Protein AF-X6D8C1-F1 (afdb_monomer)

Secondary structure (DSSP, 8-state):
--------PPP--EEEHHHHHHHTTS-HHHHHHHHHHHHHTTS--EEEETTEEEEEHHHHHHHHHHHHHHHHHHHHHHHHHS--PPPHHHHHHHHHHHHHHHHHHHHHHHHHTT----HHHHHHHHHHHHHHHHHHHHGGGGGHHHHHHHHHT-HHHHHHHHHHHHHHHHHHHHHHHHHHHHHHHHHHHTT----------

Solvent-accessible surface area (backbone atoms only — not comparable to full-atom values): 11643 Å² total; per-residue (Å²): 137,84,84,87,77,74,84,79,71,79,76,80,52,67,35,40,49,63,54,52,12,63,77,66,76,45,55,47,69,58,44,47,56,50,50,61,47,32,41,75,70,68,56,37,72,73,47,78,59,91,94,44,55,28,33,35,51,67,44,48,54,52,41,52,54,56,50,54,49,53,49,52,52,50,51,56,53,53,61,66,74,76,55,87,67,73,62,65,68,61,58,51,52,52,50,52,50,52,52,50,52,51,52,49,53,51,48,56,52,34,49,76,70,63,75,60,76,52,68,70,59,53,52,52,53,50,50,56,34,50,50,51,37,50,53,61,60,69,47,58,72,77,47,48,67,60,48,57,52,25,49,75,74,30,69,73,44,30,56,53,51,52,51,50,50,53,52,51,52,54,47,53,39,50,50,41,46,51,50,53,59,48,51,51,52,54,34,57,77,69,62,68,72,72,76,81,80,64,91,80,127

Mean predicted aligned error: 18.94 Å

Nearest PDB structures (foldseek):
  1r22-assembly1_B  TM=7.707E-01  e=3.538E-02  Synechococcus elongatus PCC 7942 = FACHB-805
  2rdp-assembly1_A-2  TM=4.536E-01  e=4.267E-02  Geobacillus stearothermophilus
  2vxz-assembly1_A  TM=6.157E-01  e=2.164E-01  Pyrobaculum spherical virus
  3e6m-assembly3_E  TM=4.928E-01  e=2.164E-01  Ruegeria pomeroyi
  1lnw-assembly4_G  TM=4.744E-01  e=4.042E-01  Pseudomonas aeruginosa

Radius of gyration: 38.9 Å; Cα contacts (8 Å, |Δi|>4): 106; chains: 1; bounding box: 74×86×91 Å

Structure (mmCIF, N/CA/C/O backbone):
data_AF-X6D8C1-F1
#
_entry.id   AF-X6D8C1-F1
#
loop_
_atom_site.group_PDB
_atom_site.id
_atom_site.type_symbol
_atom_site.label_atom_id
_atom_site.label_alt_id
_atom_site.label_comp_id
_atom_site.label_asym_id
_atom_site.label_entity_id
_atom_site.label_seq_id
_atom_site.pdbx_PDB_ins_code
_atom_site.Cartn_x
_atom_site.Cartn_y
_atom_site.Cartn_z
_atom_site.occupancy
_atom_site.B_iso_or_equiv
_atom_site.auth_seq_id
_atom_site.auth_comp_id
_atom_site.auth_asym_id
_atom_site.auth_atom_id
_atom_site.pdbx_PDB_model_num
ATOM 1 N N . MET A 1 1 ? 20.972 68.534 -29.160 1.00 48.88 1 MET A N 1
ATOM 2 C CA . MET A 1 1 ? 20.769 67.140 -29.625 1.00 48.88 1 MET A CA 1
ATOM 3 C C . MET A 1 1 ? 19.963 67.206 -30.916 1.00 48.88 1 MET A C 1
ATOM 5 O O . MET A 1 1 ? 19.081 68.056 -30.945 1.00 48.88 1 MET A O 1
ATOM 9 N N . PRO A 1 2 ? 20.286 66.442 -31.978 1.00 42.50 2 PRO A N 1
ATOM 10 C CA . PRO A 1 2 ? 20.652 65.025 -31.936 1.00 42.50 2 PRO A CA 1
ATOM 11 C C . PRO A 1 2 ? 22.010 64.688 -32.580 1.00 42.50 2 PRO A C 1
ATOM 13 O O . PRO A 1 2 ? 22.521 65.400 -33.437 1.00 42.50 2 PRO A O 1
ATOM 16 N N . VAL A 1 3 ? 22.585 63.579 -32.120 1.00 44.16 3 VAL A N 1
ATOM 17 C CA . VAL A 1 3 ? 23.752 62.905 -32.696 1.00 44.16 3 VAL A CA 1
ATOM 18 C C . VAL A 1 3 ? 23.223 61.941 -33.756 1.00 44.16 3 VAL A C 1
ATOM 20 O O . VAL A 1 3 ? 22.433 61.054 -33.440 1.00 44.16 3 VAL A O 1
ATOM 23 N N . THR A 1 4 ? 23.621 62.136 -35.011 1.00 42.03 4 THR A N 1
ATOM 24 C CA . THR A 1 4 ? 23.331 61.208 -36.109 1.00 42.03 4 THR A CA 1
ATOM 25 C C . THR A 1 4 ? 24.285 60.023 -36.006 1.00 42.03 4 THR A C 1
ATOM 27 O O . THR A 1 4 ? 25.427 60.089 -36.455 1.00 42.03 4 THR A O 1
ATOM 30 N N . SER A 1 5 ? 23.826 58.944 -35.380 1.00 41.12 5 SER A N 1
ATOM 31 C CA . SER A 1 5 ? 24.522 57.658 -35.348 1.00 41.12 5 SER A CA 1
ATOM 32 C C . SER A 1 5 ? 24.345 56.964 -36.701 1.00 41.12 5 SER A C 1
ATOM 34 O O . SER A 1 5 ? 23.257 56.485 -37.019 1.00 41.12 5 SER A O 1
ATOM 36 N N . ALA A 1 6 ? 25.401 56.926 -37.513 1.00 44.66 6 ALA A N 1
ATOM 37 C CA . ALA A 1 6 ? 25.461 56.073 -38.697 1.00 44.66 6 ALA A CA 1
ATOM 38 C C . ALA A 1 6 ? 25.318 54.588 -38.290 1.00 44.66 6 ALA A C 1
ATOM 40 O O . ALA A 1 6 ? 25.793 54.211 -37.214 1.00 44.66 6 ALA A O 1
ATOM 41 N N . PRO A 1 7 ? 24.681 53.733 -39.111 1.00 43.22 7 PRO A N 1
ATOM 42 C CA . PRO A 1 7 ? 24.566 52.313 -38.807 1.00 43.22 7 PRO A CA 1
ATOM 43 C C . PRO A 1 7 ? 25.963 51.680 -38.788 1.00 43.22 7 PRO A C 1
ATOM 45 O O . PRO A 1 7 ? 26.691 51.719 -39.780 1.00 43.22 7 PRO A O 1
ATOM 48 N N . LEU A 1 8 ? 26.338 51.114 -37.640 1.00 44.97 8 LEU A N 1
ATOM 49 C CA . LEU A 1 8 ? 27.537 50.299 -37.462 1.00 44.97 8 LEU A CA 1
ATOM 50 C C . LEU A 1 8 ? 27.442 49.083 -38.393 1.00 44.97 8 LEU A C 1
ATOM 52 O O . LEU A 1 8 ? 26.753 48.108 -38.094 1.00 44.97 8 LEU A O 1
ATOM 56 N N . MET A 1 9 ? 28.120 49.149 -39.539 1.00 44.97 9 MET A N 1
ATOM 57 C CA . MET A 1 9 ? 28.467 47.958 -40.311 1.00 44.97 9 MET A CA 1
ATOM 58 C C . MET A 1 9 ? 29.286 47.044 -39.385 1.00 44.97 9 MET A C 1
ATOM 60 O O . MET A 1 9 ? 30.169 47.556 -38.691 1.00 44.97 9 MET A O 1
ATOM 64 N N . PRO A 1 10 ? 29.009 45.731 -39.325 1.00 52.50 10 PRO A N 1
ATOM 65 C CA . PRO A 1 10 ? 29.766 44.832 -38.465 1.00 52.50 10 PRO A CA 1
ATOM 66 C C . PRO A 1 10 ? 31.246 44.909 -38.847 1.00 52.50 10 PRO A C 1
ATOM 68 O O . PRO A 1 10 ? 31.592 44.766 -40.020 1.00 52.50 10 PRO A O 1
ATOM 71 N N . GLU A 1 11 ? 32.113 45.177 -37.869 1.00 56.28 11 GLU A N 1
ATOM 72 C CA . GLU A 1 11 ? 33.561 45.134 -38.062 1.00 56.28 11 GLU A CA 1
ATOM 73 C C . GLU A 1 11 ? 33.920 43.774 -38.674 1.00 56.28 11 GLU A C 1
ATOM 75 O O . GLU A 1 11 ? 33.636 42.735 -38.080 1.00 56.28 11 GLU A O 1
ATOM 80 N N . CYS A 1 12 ? 34.496 43.754 -39.880 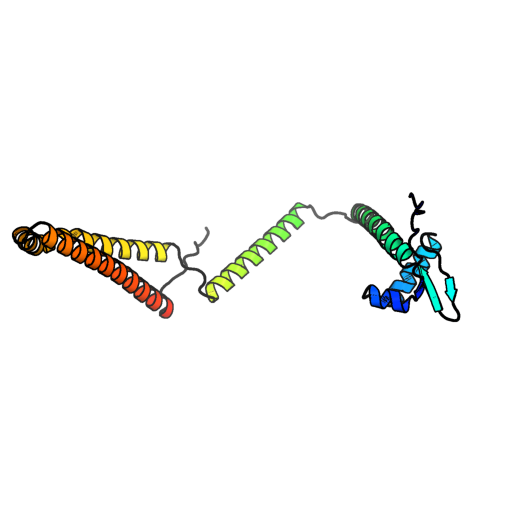1.00 61.03 12 CYS A N 1
ATOM 81 C CA . CYS A 1 12 ? 34.953 42.510 -40.497 1.00 61.03 12 CYS A CA 1
ATOM 82 C C . CYS A 1 12 ? 36.035 41.888 -39.605 1.00 61.03 12 CYS A C 1
ATOM 84 O O . CYS A 1 12 ? 37.193 42.319 -39.617 1.00 61.03 12 CYS A O 1
ATOM 86 N N . VAL A 1 13 ? 35.666 40.877 -38.819 1.00 79.50 13 VAL A N 1
ATOM 87 C CA . VAL A 1 13 ? 36.591 40.167 -37.936 1.00 79.50 13 VAL A CA 1
ATOM 88 C C . VAL A 1 13 ? 37.325 39.116 -38.764 1.00 79.50 13 VAL A C 1
ATOM 90 O O . VAL A 1 13 ? 36.872 37.983 -38.937 1.00 79.50 13 VAL A O 1
ATOM 93 N N . TRP A 1 14 ? 38.482 39.507 -39.295 1.00 83.31 14 TRP A N 1
ATOM 94 C CA . TRP A 1 14 ? 39.365 38.623 -40.052 1.00 83.31 14 TRP A CA 1
ATOM 95 C C . TRP A 1 14 ? 40.069 37.641 -39.115 1.00 83.31 14 TRP A C 1
ATOM 97 O O . TRP A 1 14 ? 40.816 38.049 -38.225 1.00 83.31 14 TRP A O 1
ATOM 107 N N . LYS A 1 15 ? 39.850 36.343 -39.327 1.00 84.25 15 LYS A N 1
ATOM 108 C CA . LYS A 1 15 ? 40.457 35.265 -38.534 1.00 84.25 15 LYS A CA 1
ATOM 109 C C . LYS A 1 15 ? 41.225 34.298 -39.416 1.00 84.25 15 LYS A C 1
ATOM 111 O O . LYS A 1 15 ? 40.865 34.072 -40.574 1.00 84.25 15 LYS A O 1
ATOM 116 N N . SER A 1 16 ? 42.297 33.723 -38.879 1.00 87.50 16 SER A N 1
ATOM 117 C CA . SER A 1 16 ? 43.052 32.697 -39.599 1.00 87.50 16 SER A CA 1
ATOM 118 C C . SER A 1 16 ? 42.270 31.386 -39.652 1.00 87.50 16 SER A C 1
ATOM 120 O O . SER A 1 16 ? 41.441 31.089 -38.790 1.00 87.50 16 SER A O 1
ATOM 122 N N . LEU A 1 17 ? 42.566 30.540 -40.642 1.00 86.00 17 LEU A N 1
ATOM 123 C CA . LEU A 1 17 ? 41.943 29.213 -40.735 1.00 86.00 17 LEU A CA 1
ATOM 124 C C . LEU A 1 17 ? 42.155 28.365 -39.471 1.00 86.00 17 LEU A C 1
ATOM 126 O O . LEU A 1 17 ? 41.314 27.528 -39.164 1.00 86.00 17 LEU A O 1
ATOM 130 N N . SER A 1 18 ? 43.273 28.559 -38.759 1.00 83.38 18 SER A N 1
ATOM 131 C CA . SER A 1 18 ? 43.559 27.859 -37.499 1.00 83.38 18 SER A CA 1
ATOM 132 C C . SER A 1 18 ? 42.624 28.330 -36.383 1.00 83.38 18 SER A C 1
ATOM 134 O O . SER A 1 18 ? 42.067 27.507 -35.667 1.00 83.38 18 SER A O 1
ATOM 136 N N . GLU A 1 19 ? 42.422 29.643 -36.266 1.00 82.88 19 GLU A N 1
ATOM 137 C CA . GLU A 1 19 ? 41.549 30.246 -35.254 1.00 82.88 19 GLU A CA 1
ATOM 138 C C . GLU A 1 19 ? 40.085 29.871 -35.485 1.00 82.88 19 GLU A C 1
ATOM 140 O O . GLU A 1 19 ? 39.394 29.485 -34.546 1.00 82.88 19 GLU A O 1
ATOM 145 N N . ILE A 1 20 ? 39.626 29.895 -36.740 1.00 82.00 20 ILE A N 1
ATOM 146 C CA . ILE A 1 20 ? 38.273 29.453 -37.106 1.00 82.00 20 ILE A CA 1
ATOM 147 C C . ILE A 1 20 ? 38.073 27.977 -36.738 1.00 82.00 20 ILE A C 1
ATOM 149 O O . ILE A 1 20 ? 37.009 27.605 -36.247 1.00 82.00 20 ILE A O 1
ATOM 153 N N . ALA A 1 21 ? 39.095 27.137 -36.930 1.00 84.06 21 ALA A N 1
ATOM 154 C CA . ALA A 1 21 ? 39.041 25.722 -36.569 1.00 84.06 21 ALA A CA 1
ATOM 155 C C . ALA A 1 21 ? 38.837 25.521 -35.059 1.00 84.06 21 ALA A C 1
ATOM 157 O O . ALA A 1 21 ? 37.982 24.733 -34.659 1.00 84.06 21 ALA A O 1
ATOM 158 N N . VAL A 1 22 ? 39.572 26.279 -34.238 1.00 85.94 22 VAL A N 1
ATOM 159 C CA . VAL A 1 22 ? 39.449 26.253 -32.772 1.00 85.94 22 VAL A CA 1
ATOM 160 C C . VAL A 1 22 ? 38.071 26.748 -32.333 1.00 85.94 22 VAL A C 1
ATOM 162 O O . VAL A 1 22 ? 37.400 26.061 -31.571 1.00 85.94 22 VAL A O 1
ATOM 165 N N . ILE A 1 23 ? 37.611 27.888 -32.861 1.00 80.50 23 ILE A N 1
ATOM 166 C CA . ILE A 1 23 ? 36.303 28.476 -32.519 1.00 80.50 23 ILE A CA 1
ATOM 167 C C . ILE A 1 23 ? 35.153 27.520 -32.863 1.00 80.50 23 ILE A C 1
ATOM 169 O O . ILE A 1 23 ? 34.169 27.440 -32.134 1.00 80.50 23 ILE A O 1
ATOM 173 N N . LYS A 1 24 ? 35.262 26.799 -33.982 1.00 77.81 24 LYS A N 1
ATOM 174 C CA . LYS A 1 24 ? 34.201 25.920 -34.493 1.00 77.81 24 LYS A CA 1
ATOM 175 C C . LYS A 1 24 ? 34.373 24.452 -34.092 1.00 77.81 24 LYS A C 1
ATOM 177 O O . LYS A 1 24 ? 33.571 23.629 -34.526 1.00 77.81 24 LYS A O 1
ATOM 182 N N . GLY A 1 25 ? 35.402 24.112 -33.311 1.00 77.88 25 GLY A N 1
ATOM 183 C CA . GLY A 1 25 ? 35.664 22.741 -32.861 1.00 77.88 25 GLY A CA 1
ATOM 184 C C . GLY A 1 25 ? 35.897 21.739 -33.999 1.00 77.88 25 GLY A C 1
ATOM 185 O O . GLY A 1 25 ? 35.596 20.557 -33.855 1.00 77.88 25 GLY A O 1
ATOM 186 N N . VAL A 1 26 ? 36.396 22.194 -35.152 1.00 81.81 26 VAL A N 1
ATOM 187 C CA . VAL A 1 26 ? 36.612 21.363 -36.350 1.00 81.81 26 VAL A CA 1
ATOM 188 C C . VAL A 1 26 ? 38.081 21.348 -36.750 1.00 81.81 26 VAL A C 1
ATOM 190 O O . VAL A 1 26 ? 38.849 22.243 -36.412 1.00 81.81 26 VAL A O 1
ATOM 193 N N . SER A 1 27 ? 38.499 20.336 -37.513 1.00 84.31 27 SER A N 1
ATOM 194 C CA . SER A 1 27 ? 39.885 20.262 -37.977 1.00 84.31 27 SER A CA 1
ATOM 195 C C . SER A 1 27 ? 40.215 21.388 -38.969 1.00 84.31 27 SER A C 1
ATOM 197 O O . SER A 1 27 ? 39.421 21.732 -39.849 1.00 84.31 27 SER A O 1
ATOM 199 N N . LYS A 1 28 ? 41.440 21.924 -38.894 1.00 81.88 28 LYS A N 1
ATOM 200 C CA . LYS A 1 28 ? 41.940 22.962 -39.819 1.00 81.88 28 LYS A CA 1
ATOM 201 C C . LYS A 1 28 ? 41.856 22.530 -41.289 1.00 81.88 28 LYS A C 1
ATOM 203 O O . LYS A 1 28 ? 41.613 23.353 -42.167 1.00 81.88 28 LYS A O 1
ATOM 208 N N . VAL A 1 29 ? 42.021 21.233 -41.560 1.00 82.19 29 VAL A N 1
ATOM 209 C 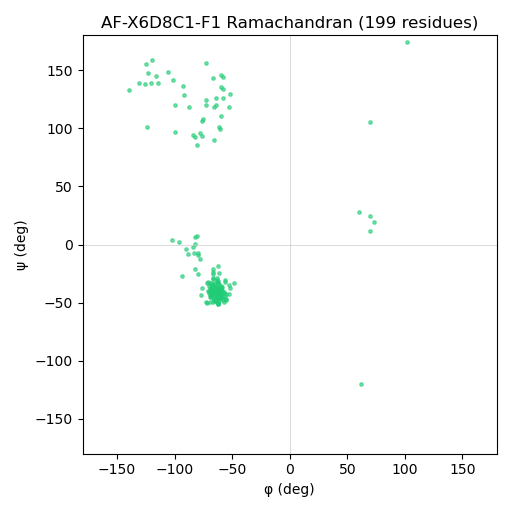CA . VAL A 1 29 ? 41.887 20.649 -42.904 1.00 82.19 29 VAL A CA 1
ATOM 210 C C . VAL A 1 29 ? 40.439 20.732 -43.400 1.00 82.19 29 VAL A C 1
ATOM 212 O O . VAL A 1 29 ? 40.222 21.058 -44.566 1.00 82.19 29 VAL A O 1
ATOM 215 N N . ALA A 1 30 ? 39.451 20.495 -42.531 1.00 75.06 30 ALA A N 1
ATOM 216 C CA . ALA A 1 30 ? 38.037 20.635 -42.874 1.00 75.06 30 ALA A CA 1
ATOM 217 C C . ALA A 1 30 ? 37.659 22.098 -43.149 1.00 75.06 30 ALA A C 1
ATOM 219 O O . ALA A 1 30 ? 36.993 22.373 -44.147 1.00 75.06 30 ALA A O 1
ATOM 220 N N . VAL A 1 31 ? 38.145 23.037 -42.328 1.00 82.00 31 VAL A N 1
ATOM 221 C CA . VAL A 1 31 ? 37.947 24.480 -42.558 1.00 82.00 31 VAL A CA 1
ATOM 222 C C . VAL A 1 31 ? 38.575 24.905 -43.882 1.00 82.00 31 VAL A C 1
ATOM 224 O O . VAL A 1 31 ? 37.910 25.547 -44.687 1.00 82.00 31 VAL A O 1
ATOM 227 N N . LYS A 1 32 ? 39.814 24.482 -44.164 1.00 84.19 32 LYS A N 1
ATOM 228 C CA . LYS A 1 32 ? 40.491 24.780 -45.433 1.00 84.19 32 LYS A CA 1
ATOM 229 C C . LYS A 1 32 ? 39.684 24.286 -46.638 1.00 84.19 32 LYS A C 1
ATOM 231 O O . LYS A 1 32 ? 39.428 25.066 -47.545 1.00 84.19 32 LYS A O 1
ATOM 236 N N . LYS A 1 33 ? 39.222 23.028 -46.624 1.00 82.81 33 LYS A N 1
ATOM 237 C CA . LYS A 1 33 ? 38.397 22.467 -47.712 1.00 82.81 33 LYS A CA 1
ATOM 238 C C . LYS A 1 33 ? 37.104 23.259 -47.934 1.00 82.81 33 LYS A C 1
ATOM 240 O O . LYS A 1 33 ? 36.719 23.470 -49.079 1.00 82.81 33 LYS A O 1
ATOM 245 N N . ARG A 1 34 ? 36.441 23.697 -46.856 1.00 81.38 34 ARG A N 1
ATOM 246 C CA . ARG A 1 34 ? 35.218 24.514 -46.938 1.00 81.38 34 ARG A CA 1
ATOM 247 C C . ARG A 1 34 ? 35.505 25.906 -47.487 1.00 81.38 34 ARG A C 1
ATOM 249 O O . ARG A 1 34 ? 34.807 26.342 -48.388 1.00 81.38 34 ARG A O 1
ATOM 256 N N . VAL A 1 35 ? 36.557 26.565 -47.012 1.00 83.06 35 VAL A N 1
ATOM 257 C CA . VAL A 1 35 ? 36.956 27.895 -47.495 1.00 83.06 35 VAL A CA 1
ATOM 258 C C . VAL A 1 35 ? 37.379 27.857 -48.965 1.00 83.06 35 VAL A C 1
ATOM 260 O O . VAL A 1 35 ? 36.936 28.702 -49.731 1.00 83.06 35 VAL A O 1
ATOM 263 N N . ASP A 1 36 ? 38.166 26.863 -49.386 1.00 84.88 36 ASP A N 1
ATOM 264 C CA . ASP A 1 36 ? 38.575 26.697 -50.791 1.00 84.88 36 ASP A CA 1
ATOM 265 C C . ASP A 1 36 ? 37.360 26.480 -51.711 1.00 84.88 36 ASP A C 1
ATOM 267 O O . ASP A 1 36 ? 37.344 26.919 -52.861 1.00 84.88 36 ASP A O 1
ATOM 271 N N . ARG A 1 37 ? 36.324 25.803 -51.203 1.00 79.62 37 ARG A N 1
ATOM 272 C CA . ARG A 1 37 ? 35.062 25.614 -51.917 1.00 79.62 37 ARG A CA 1
ATOM 273 C C . ARG A 1 37 ? 34.237 26.901 -51.966 1.00 79.62 37 ARG A C 1
ATOM 275 O O . ARG A 1 37 ? 33.816 27.290 -53.048 1.00 79.62 37 ARG A O 1
ATOM 282 N N . TYR A 1 38 ? 34.040 27.568 -50.833 1.00 82.06 38 TYR A N 1
ATOM 283 C CA . TYR A 1 38 ? 33.238 28.791 -50.752 1.00 82.06 38 TYR A CA 1
ATOM 284 C C . TYR A 1 38 ? 33.872 29.964 -51.495 1.00 82.06 38 TYR A C 1
ATOM 286 O O . TYR A 1 38 ? 33.153 30.806 -52.014 1.00 82.06 38 TYR A O 1
ATOM 2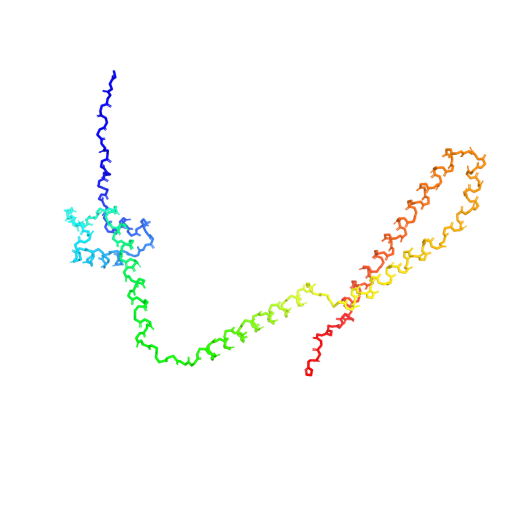94 N N . GLU A 1 39 ? 35.198 30.004 -51.613 1.00 82.06 39 GLU A N 1
ATOM 295 C CA . GLU A 1 39 ? 35.873 30.958 -52.493 1.00 82.06 39 GLU A CA 1
ATOM 296 C C . GLU A 1 39 ? 35.588 30.659 -53.972 1.00 82.06 39 GLU A C 1
ATOM 298 O O . GLU A 1 39 ? 35.298 31.579 -54.732 1.00 82.06 39 GLU A O 1
ATOM 303 N N . ARG A 1 40 ? 35.602 29.381 -54.385 1.00 77.81 40 ARG A N 1
ATOM 304 C CA . ARG A 1 40 ? 35.243 28.985 -55.761 1.00 77.81 40 ARG A CA 1
ATOM 305 C C . ARG A 1 40 ? 33.791 29.326 -56.097 1.00 77.81 40 ARG A C 1
ATOM 307 O O . ARG A 1 40 ? 33.498 29.700 -57.224 1.00 77.81 40 ARG A O 1
ATOM 314 N N . GLU A 1 41 ? 32.902 29.190 -55.120 1.00 74.06 41 GLU A N 1
ATOM 315 C CA . GLU A 1 41 ? 31.476 29.519 -55.231 1.00 74.06 41 GLU A CA 1
ATOM 316 C C . GLU A 1 41 ? 31.199 31.025 -55.027 1.00 74.06 41 GLU A C 1
ATOM 318 O O . GLU A 1 41 ? 30.050 31.450 -55.096 1.00 74.06 41 GLU A O 1
ATOM 323 N N . GLY A 1 42 ? 32.232 31.847 -54.784 1.00 76.81 42 GLY A N 1
ATOM 324 C CA . GLY A 1 42 ? 32.111 33.300 -54.599 1.00 76.81 42 GLY A CA 1
ATOM 325 C C . GLY A 1 42 ? 31.423 33.730 -53.296 1.00 76.81 42 GLY A C 1
ATOM 326 O O . GLY A 1 42 ? 31.088 34.900 -53.132 1.00 76.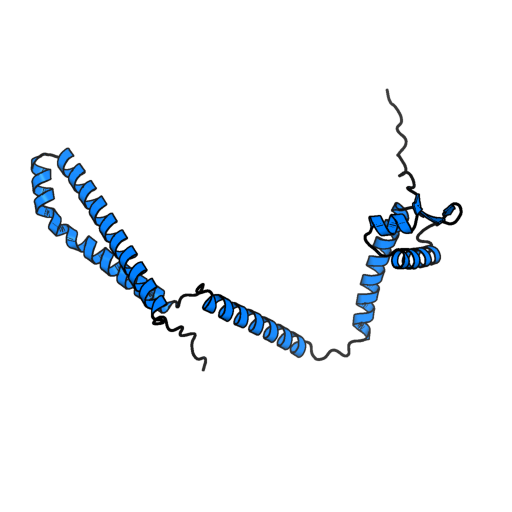81 42 GLY A O 1
ATOM 327 N N . LEU A 1 43 ? 31.210 32.800 -52.363 1.00 74.38 43 LEU A N 1
ATOM 328 C CA . LEU A 1 43 ? 30.482 33.009 -51.109 1.00 74.38 43 LEU A CA 1
ATOM 329 C C . LEU A 1 43 ? 31.346 33.639 -50.008 1.00 74.38 43 LEU A C 1
ATOM 331 O O . LEU A 1 43 ? 30.812 34.201 -49.053 1.00 74.38 43 LEU A O 1
ATOM 335 N N . VAL A 1 44 ? 32.674 33.529 -50.114 1.00 81.81 44 VAL A N 1
ATOM 336 C CA . VAL A 1 44 ? 33.621 34.035 -49.115 1.00 81.81 44 VAL A CA 1
ATOM 337 C C . VAL A 1 44 ? 34.833 34.663 -49.797 1.00 81.81 44 VAL A C 1
ATOM 339 O O . VAL A 1 44 ? 35.455 34.054 -50.665 1.00 81.81 44 VAL A O 1
ATOM 342 N N . THR A 1 45 ? 35.222 35.851 -49.337 1.00 79.12 45 THR A N 1
ATOM 343 C CA . THR A 1 45 ? 36.461 36.521 -49.752 1.00 79.12 45 THR A CA 1
ATOM 344 C C . THR A 1 45 ? 37.590 36.167 -48.796 1.00 79.12 45 THR A C 1
ATOM 346 O O . THR A 1 45 ? 37.412 36.197 -47.575 1.00 79.12 45 THR A O 1
ATOM 349 N N . THR A 1 46 ? 38.775 35.865 -49.329 1.00 83.94 46 THR A N 1
ATOM 350 C CA . THR A 1 46 ? 39.951 35.592 -48.498 1.00 83.94 46 THR A CA 1
ATOM 351 C C . THR A 1 46 ? 41.049 36.620 -48.710 1.00 83.94 46 THR A C 1
ATOM 353 O O . THR A 1 46 ? 41.247 37.136 -49.809 1.00 83.94 46 THR A O 1
ATOM 356 N N . ARG A 1 47 ? 41.766 36.945 -47.632 1.00 83.25 47 ARG A N 1
ATOM 357 C CA . ARG A 1 47 ? 42.910 37.857 -47.657 1.00 83.25 47 ARG A CA 1
ATOM 358 C C . ARG A 1 47 ? 44.142 37.121 -47.165 1.00 83.25 47 ARG A C 1
ATOM 360 O O . ARG A 1 47 ? 44.089 36.376 -46.191 1.00 83.25 47 ARG A O 1
ATOM 367 N N . ARG A 1 48 ? 45.280 37.352 -47.810 1.00 81.00 48 ARG A N 1
ATOM 368 C CA . ARG A 1 48 ? 46.563 36.839 -47.330 1.00 81.00 48 ARG A CA 1
ATOM 369 C C . ARG A 1 48 ? 47.226 37.871 -46.423 1.00 81.00 48 ARG A C 1
ATOM 371 O O . ARG A 1 48 ? 47.378 39.025 -46.815 1.00 81.00 48 ARG A O 1
ATOM 378 N N . HIS A 1 49 ? 47.637 37.448 -45.233 1.00 74.50 49 HIS A N 1
ATOM 379 C CA . HIS A 1 49 ? 48.449 38.248 -44.322 1.00 74.50 49 HIS A CA 1
ATOM 380 C C . HIS A 1 49 ? 49.714 37.451 -43.981 1.00 74.50 49 HIS A C 1
ATOM 382 O O . HIS A 1 49 ? 49.687 36.479 -43.226 1.00 74.50 49 HIS A O 1
ATOM 388 N N . GLY A 1 50 ? 50.826 37.802 -44.635 1.00 77.81 50 GLY A N 1
ATOM 389 C CA . GLY A 1 50 ? 52.075 37.040 -44.568 1.00 77.81 50 GLY A CA 1
ATOM 390 C C . GLY A 1 50 ? 51.934 35.611 -45.117 1.00 77.81 50 GLY A C 1
ATOM 391 O O . GLY A 1 50 ? 51.622 35.393 -46.293 1.00 77.81 50 GLY A O 1
ATOM 392 N N . ARG A 1 51 ? 52.193 34.614 -44.263 1.00 71.12 51 ARG A N 1
ATOM 393 C CA . ARG A 1 51 ? 52.066 33.182 -44.598 1.00 71.12 51 ARG A CA 1
ATOM 394 C C . ARG A 1 51 ? 50.671 32.612 -44.346 1.00 71.12 51 ARG A C 1
ATOM 396 O O . ARG A 1 51 ? 50.410 31.486 -44.761 1.00 71.12 51 ARG A O 1
ATOM 403 N N . GLU A 1 52 ? 49.786 33.373 -43.711 1.00 78.06 52 GLU A N 1
ATOM 404 C CA . GLU A 1 52 ? 48.470 32.892 -43.307 1.00 78.06 52 GLU A CA 1
ATOM 405 C C . GLU A 1 52 ? 47.349 33.448 -44.185 1.00 78.06 52 GLU A C 1
ATOM 407 O O . GLU A 1 52 ? 47.417 34.556 -44.727 1.00 78.06 52 GLU A O 1
ATOM 412 N N . ARG A 1 53 ? 46.305 32.631 -44.331 1.00 83.56 53 ARG A N 1
ATOM 413 C CA . ARG A 1 53 ? 45.077 32.969 -45.042 1.00 83.56 53 ARG A CA 1
ATOM 414 C C . ARG A 1 53 ? 44.020 33.354 -44.017 1.00 83.56 53 ARG A C 1
ATOM 416 O O . ARG A 1 53 ? 43.689 32.548 -43.145 1.00 83.56 53 ARG A O 1
ATOM 423 N N . LEU A 1 54 ? 43.536 34.584 -44.131 1.00 84.94 54 LEU A N 1
ATOM 424 C CA . LEU A 1 54 ? 42.500 35.162 -43.295 1.00 84.94 54 LEU A CA 1
ATOM 425 C C . LEU A 1 54 ? 41.167 35.133 -44.029 1.00 84.94 54 LEU A C 1
ATOM 427 O O . LEU A 1 54 ? 41.091 35.372 -45.239 1.00 84.94 54 LEU A O 1
ATOM 431 N N . VAL A 1 55 ? 40.123 34.860 -43.266 1.00 85.50 55 VAL A N 1
ATOM 432 C CA . VAL A 1 55 ? 38.746 34.803 -43.731 1.00 85.50 55 VAL A CA 1
ATOM 433 C C . VAL A 1 55 ? 37.899 35.630 -42.778 1.00 85.50 55 VAL A C 1
ATOM 435 O O . VAL A 1 55 ? 38.117 35.586 -41.566 1.00 85.50 55 VAL A O 1
ATOM 438 N N . ASP A 1 56 ? 36.961 36.399 -43.321 1.00 84.31 56 ASP A N 1
ATOM 439 C CA . ASP A 1 56 ? 35.958 37.077 -42.505 1.00 84.31 56 ASP A CA 1
ATOM 440 C C . ASP A 1 56 ? 35.058 36.023 -41.842 1.00 84.31 56 ASP A C 1
ATOM 442 O O . ASP A 1 56 ? 34.397 35.227 -42.520 1.00 84.31 56 ASP A O 1
ATOM 446 N N . LEU A 1 57 ? 35.066 35.997 -40.508 1.00 79.94 57 LEU A N 1
ATOM 447 C CA . LEU A 1 57 ? 34.324 35.022 -39.716 1.00 79.94 57 LEU A CA 1
ATOM 448 C C . LEU A 1 57 ? 32.812 35.094 -39.986 1.00 79.94 57 LEU A C 1
ATOM 450 O O . LEU A 1 57 ? 32.161 34.052 -40.067 1.00 79.94 57 LEU A O 1
ATOM 454 N N . ALA A 1 58 ? 32.263 36.296 -40.185 1.00 78.62 58 ALA A N 1
ATOM 455 C CA . ALA A 1 58 ? 30.835 36.480 -40.435 1.00 78.62 58 ALA A CA 1
ATOM 456 C C . ALA A 1 58 ? 30.429 35.951 -41.821 1.00 78.62 58 ALA A C 1
ATOM 458 O O . ALA A 1 58 ? 29.395 35.295 -41.970 1.00 78.62 58 ALA A O 1
ATOM 459 N N . ALA A 1 59 ? 31.274 36.178 -42.833 1.00 78.56 59 ALA A N 1
ATOM 460 C CA . ALA A 1 59 ? 31.063 35.645 -44.178 1.00 78.56 59 ALA A CA 1
ATOM 461 C C . ALA A 1 59 ? 31.165 34.112 -44.199 1.00 78.56 59 ALA A C 1
ATOM 463 O O . ALA A 1 59 ? 30.352 33.443 -44.837 1.00 78.56 59 ALA A O 1
ATOM 464 N N . TYR A 1 60 ? 32.123 33.548 -43.456 1.00 79.25 60 TYR A N 1
ATOM 465 C CA . TYR A 1 60 ? 32.265 32.101 -43.314 1.00 79.25 60 TYR A CA 1
ATOM 466 C C . TYR A 1 60 ? 31.029 31.461 -42.667 1.00 79.25 60 TYR A C 1
ATOM 468 O O . TYR A 1 60 ? 30.520 30.466 -43.182 1.00 79.25 60 TYR A O 1
ATOM 476 N N . ASP A 1 61 ? 30.505 32.043 -41.587 1.00 79.56 61 ASP A N 1
ATOM 477 C CA . ASP A 1 61 ? 29.326 31.510 -40.894 1.00 79.56 61 ASP A CA 1
ATOM 478 C C . ASP A 1 61 ? 28.061 31.576 -41.754 1.00 79.56 61 ASP A C 1
ATOM 480 O O . ASP A 1 61 ? 27.301 30.605 -41.815 1.00 79.56 61 ASP A O 1
ATOM 484 N N . LYS A 1 62 ? 27.879 32.668 -42.504 1.00 78.50 62 LYS A N 1
ATOM 485 C CA . LYS A 1 62 ? 26.794 32.783 -43.483 1.00 78.50 62 LYS A CA 1
ATOM 486 C C . LYS A 1 62 ? 26.908 31.721 -44.583 1.00 78.50 62 LYS A C 1
ATOM 488 O O . LYS A 1 62 ? 25.912 31.084 -44.916 1.00 78.50 62 LYS A O 1
ATOM 493 N N . ALA A 1 63 ? 28.110 31.493 -45.115 1.00 77.62 63 ALA A N 1
ATOM 494 C CA . ALA A 1 63 ? 28.342 30.486 -46.150 1.00 77.62 63 ALA A CA 1
ATOM 495 C C . ALA A 1 63 ? 28.102 29.055 -45.642 1.00 77.62 63 ALA A C 1
ATOM 497 O O . ALA A 1 63 ? 27.561 28.231 -46.373 1.00 77.62 63 ALA A O 1
ATOM 498 N N . VAL A 1 64 ? 28.439 28.756 -44.382 1.00 76.38 64 VAL A N 1
ATOM 499 C CA . VAL A 1 64 ? 28.116 27.464 -43.754 1.00 76.38 64 VAL A CA 1
ATOM 500 C C . VAL A 1 64 ? 26.604 27.256 -43.637 1.00 76.38 64 VAL A C 1
ATOM 502 O O . VAL A 1 64 ? 26.143 26.149 -43.907 1.00 76.38 64 VAL A O 1
ATOM 505 N N . GLY A 1 65 ? 25.840 28.296 -43.285 1.00 69.88 65 GLY A N 1
ATOM 506 C CA . GLY A 1 65 ? 24.375 28.234 -43.245 1.00 69.88 65 GLY A CA 1
ATOM 507 C C . GLY A 1 65 ? 23.759 27.962 -44.621 1.00 69.88 65 GLY A C 1
ATOM 508 O O . GLY A 1 65 ? 23.015 26.999 -44.779 1.00 69.88 65 GLY A O 1
ATOM 509 N N . VAL A 1 66 ? 24.149 28.742 -45.635 1.00 67.31 66 VAL A N 1
ATOM 510 C CA . VAL A 1 66 ? 23.636 28.611 -47.014 1.00 67.31 66 VAL A CA 1
ATOM 511 C C . VAL A 1 66 ? 24.023 27.267 -47.643 1.00 67.31 66 VAL A C 1
ATOM 513 O O . VAL A 1 66 ? 23.194 26.605 -48.262 1.00 67.31 66 VAL A O 1
ATOM 516 N N . ALA A 1 67 ? 25.267 26.817 -47.453 1.00 60.47 67 ALA A N 1
ATOM 517 C CA . ALA A 1 67 ? 25.701 25.519 -47.959 1.00 60.47 67 ALA A CA 1
ATOM 518 C C . ALA A 1 67 ? 25.003 24.358 -47.233 1.00 60.47 67 ALA A C 1
ATOM 520 O O . ALA A 1 67 ? 24.680 23.360 -47.868 1.00 60.47 67 ALA A O 1
ATOM 521 N N . GLY A 1 68 ? 24.751 24.473 -45.924 1.00 59.06 68 GLY A N 1
ATOM 522 C CA . GLY A 1 68 ? 24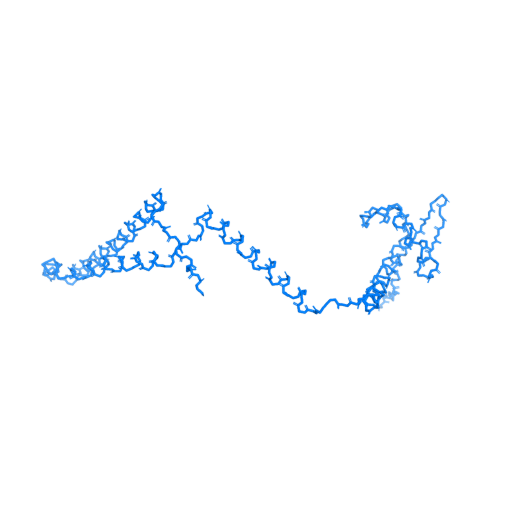.032 23.463 -45.140 1.00 59.06 68 GLY A CA 1
ATOM 523 C C . GLY A 1 68 ? 22.591 23.229 -45.607 1.00 59.06 68 GLY A C 1
ATOM 524 O O . GLY A 1 68 ? 22.109 22.097 -45.534 1.00 59.06 68 GLY A O 1
ATOM 525 N N . ASP A 1 69 ? 21.931 24.262 -46.130 1.00 55.62 69 ASP A N 1
ATOM 526 C CA . ASP A 1 69 ? 20.598 24.150 -46.730 1.00 55.62 69 ASP A CA 1
ATOM 527 C C . ASP A 1 69 ? 20.660 23.532 -48.133 1.00 55.62 69 ASP A C 1
ATOM 529 O O . ASP A 1 69 ? 19.948 22.564 -48.397 1.00 55.62 69 ASP A O 1
ATOM 533 N N . ALA A 1 70 ? 21.614 23.951 -48.970 1.00 56.56 70 ALA A N 1
ATOM 534 C CA . ALA A 1 70 ? 21.848 23.334 -50.280 1.00 56.56 70 ALA A CA 1
ATOM 535 C C . ALA A 1 70 ? 22.210 21.837 -50.178 1.00 56.56 70 ALA A C 1
ATOM 537 O O . ALA A 1 70 ? 21.785 21.024 -50.994 1.00 56.56 70 ALA A O 1
ATOM 538 N N . PHE A 1 71 ? 22.960 21.436 -49.145 1.00 55.72 71 PHE A N 1
ATOM 539 C CA . PHE A 1 71 ? 23.254 20.026 -48.876 1.00 55.72 71 PHE A CA 1
ATOM 540 C C . PHE A 1 71 ? 22.030 19.234 -48.411 1.00 55.72 71 PHE A C 1
ATOM 542 O O . PHE A 1 71 ? 21.934 18.047 -48.721 1.00 55.72 71 PHE A O 1
ATOM 549 N N . ARG A 1 72 ? 21.104 19.854 -47.670 1.00 54.69 72 ARG A N 1
ATOM 550 C CA . ARG A 1 72 ? 19.843 19.210 -47.280 1.00 54.69 72 ARG A CA 1
ATOM 551 C C . ARG A 1 72 ? 18.934 19.001 -48.486 1.00 54.69 72 ARG A C 1
ATOM 553 O O . ARG A 1 72 ? 18.371 17.918 -48.618 1.00 54.69 72 ARG A O 1
ATOM 560 N N . GLU A 1 73 ? 18.856 19.979 -49.381 1.00 55.03 73 GLU A N 1
ATOM 561 C CA . GLU A 1 73 ? 18.104 19.865 -50.635 1.00 55.03 73 GLU A CA 1
ATOM 562 C C . GLU A 1 73 ? 18.716 18.810 -51.565 1.00 55.03 73 GLU A C 1
ATOM 564 O O . GLU A 1 73 ? 18.020 17.899 -52.010 1.00 55.03 73 GLU A O 1
ATOM 569 N N . GLN A 1 74 ? 20.038 18.824 -51.752 1.00 54.12 74 GLN A N 1
ATOM 570 C CA . GLN A 1 74 ? 20.727 17.847 -52.598 1.00 54.12 74 GLN A CA 1
ATOM 571 C C . GLN A 1 74 ? 20.672 16.419 -52.021 1.00 54.12 74 GLN A C 1
ATOM 573 O O . GLN A 1 74 ? 20.548 15.446 -52.768 1.00 54.12 74 GLN A O 1
ATOM 578 N N . ALA A 1 75 ? 20.721 16.260 -50.693 1.00 53.44 75 ALA A N 1
ATOM 579 C CA . ALA A 1 75 ? 20.529 14.961 -50.046 1.00 53.44 75 ALA A CA 1
ATOM 580 C C . ALA A 1 75 ? 19.088 14.442 -50.193 1.00 53.44 75 ALA A C 1
ATOM 582 O O . ALA A 1 75 ? 18.895 13.236 -50.349 1.00 53.44 75 ALA A O 1
ATOM 583 N N . ALA A 1 76 ? 18.088 15.329 -50.178 1.00 52.84 76 ALA A N 1
ATOM 584 C CA . ALA A 1 76 ? 16.693 14.970 -50.421 1.00 52.84 76 ALA A CA 1
ATOM 585 C C . ALA A 1 76 ? 16.444 14.565 -51.887 1.00 52.84 76 ALA A C 1
ATOM 587 O O . ALA A 1 76 ? 15.696 13.620 -52.139 1.00 52.84 76 ALA A O 1
ATOM 588 N N . GLU A 1 77 ? 17.103 15.221 -52.846 1.00 53.19 77 GLU A N 1
ATOM 589 C CA . GLU A 1 77 ? 17.034 14.850 -54.266 1.00 53.19 77 GLU A CA 1
ATOM 590 C C . GLU A 1 77 ? 17.760 13.532 -54.564 1.00 53.19 77 GLU A C 1
ATOM 592 O O . GLU A 1 77 ? 17.211 12.673 -55.251 1.00 53.19 77 GLU A O 1
ATOM 597 N N . THR A 1 78 ? 18.941 13.311 -53.979 1.00 52.41 78 THR A N 1
ATOM 598 C CA . THR A 1 78 ? 19.725 12.081 -54.211 1.00 52.41 78 THR A CA 1
ATOM 599 C C . THR A 1 78 ? 19.078 10.852 -53.552 1.00 52.41 78 THR A C 1
ATOM 601 O O . THR A 1 78 ? 19.115 9.753 -54.101 1.00 52.41 78 THR A O 1
ATOM 604 N N . GLN A 1 79 ? 18.400 11.013 -52.405 1.00 51.69 79 GLN A N 1
ATOM 605 C CA . GLN A 1 79 ? 17.618 9.921 -51.800 1.00 51.69 79 GLN A CA 1
ATOM 606 C C . GLN A 1 79 ? 16.404 9.504 -52.641 1.00 51.69 79 GLN A C 1
ATOM 608 O O . GLN A 1 79 ? 15.943 8.369 -52.510 1.00 51.69 79 GLN A O 1
ATOM 613 N N . LYS A 1 80 ? 15.890 10.394 -53.498 1.00 50.47 80 LYS A N 1
ATOM 614 C CA . LYS A 1 80 ? 14.754 10.112 -54.382 1.00 50.47 80 LYS A CA 1
ATOM 615 C C . LYS A 1 80 ? 15.142 9.319 -55.632 1.00 50.47 80 LYS A C 1
ATOM 617 O O . LYS A 1 80 ? 14.280 8.636 -56.174 1.00 50.47 80 LYS A O 1
ATOM 622 N N . SER A 1 81 ? 16.394 9.394 -56.089 1.00 49.50 81 SER A N 1
ATOM 623 C CA . SER A 1 81 ? 16.833 8.738 -57.330 1.00 49.50 81 SER A CA 1
ATOM 624 C C . SER A 1 81 ? 17.428 7.338 -57.135 1.00 49.50 81 SER A C 1
ATOM 626 O O . SER A 1 81 ? 17.305 6.517 -58.038 1.00 49.50 81 SER A O 1
ATOM 628 N N . ASP A 1 82 ? 18.007 7.029 -55.968 1.00 48.38 82 ASP A N 1
ATOM 629 C CA . ASP A 1 82 ? 18.753 5.771 -55.751 1.00 48.38 82 ASP A CA 1
ATOM 630 C C . ASP A 1 82 ? 17.995 4.682 -54.969 1.00 48.38 82 ASP A C 1
ATOM 632 O O . ASP A 1 82 ? 18.537 3.606 -54.701 1.00 48.38 82 ASP A O 1
ATOM 636 N N . ARG A 1 83 ? 16.724 4.898 -54.614 1.00 48.50 83 ARG A N 1
ATOM 637 C CA . ARG A 1 83 ? 15.906 3.849 -53.990 1.00 48.50 83 ARG A CA 1
ATOM 638 C C . ARG A 1 83 ? 14.987 3.183 -55.005 1.00 48.50 83 ARG A C 1
ATOM 640 O O . ARG A 1 83 ? 13.853 3.597 -55.209 1.00 48.50 83 ARG A O 1
ATOM 647 N N . THR A 1 84 ? 15.432 2.044 -55.526 1.00 53.06 84 THR A N 1
ATOM 648 C CA . THR A 1 84 ? 14.494 0.925 -55.684 1.00 53.06 84 THR A CA 1
ATOM 649 C C . THR A 1 84 ? 14.108 0.509 -54.261 1.00 53.06 84 THR A C 1
ATOM 651 O O . THR A 1 84 ? 14.846 -0.219 -53.599 1.00 53.06 84 THR A O 1
ATOM 654 N N . GLU A 1 85 ? 13.048 1.110 -53.717 1.00 51.41 85 GLU A N 1
ATOM 655 C CA . GLU A 1 85 ? 12.598 0.847 -52.350 1.00 51.41 85 GLU A CA 1
ATOM 656 C C . GLU A 1 85 ? 12.151 -0.620 -52.227 1.00 51.41 85 GLU A C 1
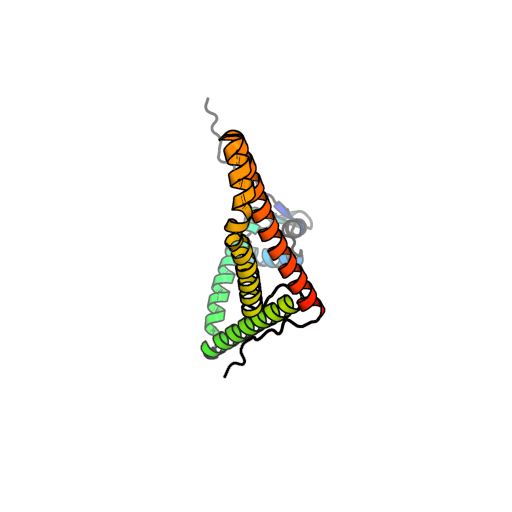ATOM 658 O O . GLU A 1 85 ? 11.281 -1.048 -52.990 1.00 51.41 85 GLU A O 1
ATOM 663 N N . PRO A 1 86 ? 12.679 -1.416 -51.274 1.00 54.47 86 PRO A N 1
ATOM 664 C CA . PRO A 1 86 ? 11.916 -2.564 -50.803 1.00 54.47 86 PRO A CA 1
ATOM 665 C C . PRO A 1 86 ? 10.579 -2.033 -50.255 1.00 54.47 86 PRO A C 1
ATOM 667 O O . PRO A 1 86 ? 10.563 -0.927 -49.702 1.00 54.47 86 PRO A O 1
ATOM 670 N N . PRO A 1 87 ? 9.461 -2.765 -50.420 1.00 56.00 87 PRO A N 1
ATOM 671 C CA . PRO A 1 87 ? 8.130 -2.250 -50.106 1.00 56.00 87 PRO A CA 1
ATOM 672 C C . PRO A 1 87 ? 8.120 -1.681 -48.685 1.00 56.00 87 PRO A C 1
ATOM 674 O O . PRO A 1 87 ? 8.591 -2.354 -47.767 1.00 56.00 87 PRO A O 1
ATOM 677 N N . SER A 1 88 ? 7.626 -0.447 -48.505 1.00 62.31 88 SER A N 1
ATOM 678 C CA . SER A 1 88 ? 7.686 0.296 -47.231 1.00 62.31 88 SER A CA 1
ATOM 679 C C . SER A 1 88 ? 7.226 -0.546 -46.033 1.00 62.31 88 SER A C 1
ATOM 681 O O . SER A 1 88 ? 7.840 -0.496 -44.972 1.00 62.31 88 SER A O 1
ATOM 683 N N . ALA A 1 89 ? 6.269 -1.448 -46.267 1.00 60.62 89 ALA A N 1
ATOM 684 C CA . ALA A 1 89 ? 5.782 -2.451 -45.327 1.00 60.62 89 ALA A CA 1
ATOM 685 C C . ALA A 1 89 ? 6.879 -3.323 -44.675 1.00 60.62 89 ALA A C 1
ATOM 687 O O . ALA A 1 89 ? 6.776 -3.636 -43.494 1.00 60.62 89 ALA A O 1
ATOM 688 N N . MET A 1 90 ? 7.949 -3.707 -45.386 1.00 60.62 90 MET A N 1
ATOM 689 C CA . MET A 1 90 ? 9.053 -4.481 -44.791 1.00 60.62 90 MET A CA 1
ATOM 690 C C . MET A 1 90 ? 9.912 -3.637 -43.843 1.00 60.62 90 MET A C 1
ATOM 692 O O . MET A 1 90 ? 10.422 -4.152 -42.850 1.00 60.62 90 MET A O 1
ATOM 696 N N . ARG A 1 91 ? 10.075 -2.342 -44.133 1.00 64.69 91 ARG A N 1
ATOM 697 C CA . ARG A 1 91 ? 10.834 -1.417 -43.281 1.00 64.69 91 ARG A CA 1
ATOM 698 C C . ARG A 1 91 ? 10.037 -1.020 -42.040 1.00 64.69 91 ARG A C 1
ATOM 700 O O . ARG A 1 91 ? 10.613 -0.927 -40.955 1.00 64.69 91 ARG A O 1
ATOM 707 N N . ASP A 1 92 ? 8.731 -0.851 -42.198 1.00 71.69 92 ASP A N 1
ATOM 708 C CA . ASP A 1 92 ? 7.802 -0.589 -41.101 1.00 71.69 92 ASP A CA 1
ATOM 709 C C . ASP A 1 92 ? 7.732 -1.810 -40.170 1.00 71.69 92 ASP A C 1
ATOM 711 O O . ASP A 1 92 ? 7.982 -1.675 -38.974 1.00 71.69 92 ASP A O 1
ATOM 715 N N . ALA A 1 93 ? 7.595 -3.025 -40.717 1.00 72.75 93 ALA A N 1
ATOM 716 C CA . ALA A 1 93 ? 7.604 -4.266 -39.935 1.00 72.75 93 ALA A CA 1
ATOM 717 C C . ALA A 1 93 ? 8.933 -4.516 -39.189 1.00 72.75 93 ALA A C 1
ATOM 719 O O . ALA A 1 93 ? 8.935 -4.986 -38.050 1.00 72.75 93 ALA A O 1
ATOM 720 N N . GLN A 1 94 ? 10.084 -4.189 -39.792 1.00 77.56 94 GLN A N 1
ATOM 721 C CA . GLN A 1 94 ? 11.385 -4.274 -39.109 1.00 77.56 94 GLN A CA 1
ATOM 722 C C . GLN A 1 94 ? 11.515 -3.248 -37.978 1.00 77.56 94 GLN A C 1
ATOM 724 O O . GLN A 1 94 ? 12.093 -3.551 -36.934 1.00 77.56 94 GLN A O 1
ATOM 729 N N . THR A 1 95 ? 10.966 -2.048 -38.172 1.00 78.94 95 THR A N 1
ATOM 730 C CA . THR A 1 95 ? 10.971 -0.991 -37.155 1.00 78.94 95 THR A CA 1
ATOM 731 C C . THR A 1 95 ? 10.058 -1.359 -35.989 1.00 78.94 95 THR A C 1
ATOM 733 O O . THR A 1 95 ? 10.464 -1.228 -34.836 1.00 78.94 95 THR A O 1
ATOM 736 N N . GLU A 1 96 ? 8.865 -1.885 -36.267 1.00 79.25 96 GLU A N 1
ATOM 737 C CA . GLU A 1 96 ? 7.948 -2.397 -35.249 1.00 79.25 96 GLU A CA 1
ATOM 738 C C . GLU A 1 96 ? 8.571 -3.549 -34.462 1.00 79.25 96 GLU A C 1
ATOM 740 O O . GLU A 1 96 ? 8.553 -3.521 -33.233 1.00 79.25 96 GLU A O 1
ATOM 745 N N . LYS A 1 97 ? 9.203 -4.519 -35.136 1.00 83.75 97 LYS A N 1
ATOM 746 C CA . LYS A 1 97 ? 9.894 -5.629 -34.466 1.00 83.75 97 LYS A CA 1
ATOM 747 C C . LYS A 1 97 ? 11.009 -5.137 -33.538 1.00 83.75 97 LYS A C 1
ATOM 749 O O . LYS A 1 97 ? 11.069 -5.561 -32.388 1.00 83.75 97 LYS A O 1
ATOM 754 N N . ALA A 1 98 ? 11.840 -4.200 -33.997 1.00 85.00 98 ALA A N 1
ATOM 755 C CA . ALA A 1 98 ? 12.899 -3.614 -33.173 1.00 85.00 98 ALA A CA 1
ATOM 756 C C . ALA A 1 98 ? 12.339 -2.833 -31.969 1.00 85.00 98 ALA A C 1
ATOM 758 O O . ALA A 1 98 ? 12.893 -2.898 -30.872 1.00 85.00 98 ALA A O 1
ATOM 759 N N . GLN A 1 99 ? 11.220 -2.120 -32.140 1.00 84.12 99 GLN A N 1
ATOM 760 C CA . GLN A 1 99 ? 10.540 -1.441 -31.033 1.00 84.12 99 GLN A CA 1
ATOM 761 C C . GLN A 1 99 ? 9.945 -2.433 -30.029 1.00 84.12 99 GLN A C 1
ATOM 763 O O . GLN A 1 99 ? 10.038 -2.203 -28.824 1.00 84.12 99 GLN A O 1
ATOM 768 N N . TRP A 1 100 ? 9.359 -3.532 -30.499 1.00 82.12 100 TRP A N 1
ATOM 769 C CA . TRP A 1 100 ? 8.852 -4.606 -29.648 1.00 82.12 100 TRP A CA 1
ATOM 770 C C . TRP A 1 100 ? 9.968 -5.280 -28.849 1.00 82.12 100 TRP A C 1
ATOM 772 O O . TRP A 1 100 ? 9.833 -5.441 -27.639 1.00 82.12 100 TRP A O 1
ATOM 782 N N . GLU A 1 101 ? 11.094 -5.605 -29.484 1.00 86.56 101 GLU A N 1
ATOM 783 C CA . GLU A 1 101 ? 12.273 -6.169 -28.814 1.00 86.56 101 GLU A CA 1
ATOM 784 C C . GLU A 1 101 ? 12.868 -5.194 -27.784 1.00 86.56 101 GLU A C 1
ATOM 786 O O . GLU A 1 101 ? 13.225 -5.594 -26.672 1.00 86.56 101 GLU A O 1
ATOM 791 N N . ALA A 1 102 ? 12.898 -3.894 -28.095 1.00 82.88 102 ALA A N 1
ATOM 792 C CA . ALA A 1 102 ? 13.318 -2.866 -27.145 1.00 82.88 102 ALA A CA 1
ATOM 793 C C . ALA A 1 102 ? 12.363 -2.769 -25.940 1.00 82.88 102 ALA A C 1
ATOM 795 O O . ALA A 1 102 ? 12.815 -2.683 -24.801 1.00 82.88 102 ALA A O 1
ATOM 796 N N . ARG A 1 103 ? 11.043 -2.839 -26.160 1.00 83.38 103 ARG A N 1
ATOM 797 C CA . ARG A 1 103 ? 10.048 -2.855 -25.070 1.00 83.38 103 ARG A CA 1
ATOM 798 C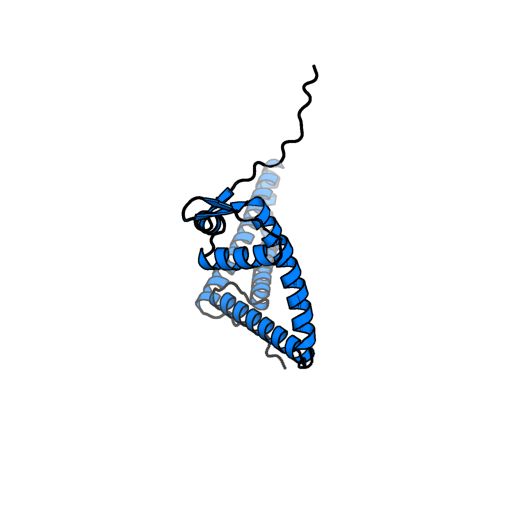 C . ARG A 1 103 ? 10.156 -4.115 -24.217 1.00 83.38 103 ARG A C 1
ATOM 800 O O . ARG A 1 103 ? 10.096 -4.016 -22.997 1.00 83.38 103 ARG A O 1
ATOM 807 N N . ARG A 1 104 ? 10.358 -5.277 -24.840 1.00 84.94 104 ARG A N 1
ATOM 808 C CA . ARG A 1 104 ? 10.540 -6.553 -24.139 1.00 84.94 104 ARG A CA 1
ATOM 809 C C . ARG A 1 104 ? 11.790 -6.538 -23.266 1.00 84.94 104 ARG A C 1
ATOM 811 O O . ARG A 1 104 ? 11.697 -6.791 -22.076 1.00 84.94 104 ARG A O 1
ATOM 818 N N . SER A 1 105 ? 12.932 -6.144 -23.825 1.00 78.94 105 SER A N 1
ATOM 819 C CA . SER A 1 105 ? 14.177 -6.052 -23.050 1.00 78.94 105 SER A CA 1
ATOM 820 C C . SER A 1 105 ? 14.094 -5.018 -21.920 1.00 78.94 105 SER A C 1
ATOM 822 O O . SER A 1 105 ? 14.678 -5.226 -20.859 1.00 78.94 105 SER A O 1
ATOM 824 N N . ALA A 1 106 ? 13.330 -3.935 -22.097 1.00 79.75 106 ALA A N 1
ATOM 825 C CA . ALA A 1 106 ? 13.041 -3.000 -21.014 1.00 79.75 106 ALA A CA 1
ATOM 826 C C . ALA A 1 106 ? 12.190 -3.634 -19.898 1.00 79.75 106 ALA A C 1
ATOM 828 O O . ALA A 1 106 ? 12.462 -3.372 -18.726 1.00 79.75 106 ALA A O 1
ATOM 829 N N . LEU A 1 107 ? 11.191 -4.459 -20.227 1.00 82.12 107 LEU A N 1
ATOM 830 C CA . LEU A 1 107 ? 10.399 -5.193 -19.232 1.00 82.12 107 LEU A CA 1
ATOM 831 C C . LEU A 1 107 ? 11.265 -6.198 -18.464 1.00 82.12 107 LEU A C 1
ATOM 833 O O . LEU A 1 107 ? 11.268 -6.147 -17.239 1.00 82.12 107 LEU A O 1
ATOM 837 N N . ASP A 1 108 ? 12.085 -6.991 -19.160 1.00 81.06 108 ASP A N 1
ATOM 838 C CA . ASP A 1 108 ? 12.986 -7.979 -18.542 1.00 81.06 108 ASP A CA 1
ATOM 839 C C . ASP A 1 108 ? 13.973 -7.321 -17.556 1.00 81.06 108 ASP A C 1
ATOM 841 O O . ASP A 1 108 ? 14.283 -7.853 -16.488 1.00 81.06 108 ASP A O 1
ATOM 845 N N . VAL A 1 109 ? 14.492 -6.135 -17.901 1.00 81.38 109 VAL A N 1
ATOM 846 C CA . VAL A 1 109 ? 15.373 -5.369 -17.005 1.00 81.38 109 VAL A CA 1
ATOM 847 C C . VAL A 1 109 ? 14.606 -4.866 -15.785 1.00 81.38 109 VAL A C 1
ATOM 849 O O . VAL A 1 109 ? 15.118 -4.957 -14.672 1.00 81.38 109 VAL A O 1
ATOM 852 N N . ASN A 1 110 ? 13.391 -4.346 -15.965 1.00 78.50 110 ASN A N 1
ATOM 853 C CA . ASN A 1 110 ? 12.583 -3.855 -14.848 1.00 78.50 110 ASN A CA 1
ATOM 854 C C . ASN A 1 110 ? 12.115 -4.982 -13.920 1.00 78.50 110 ASN A C 1
ATOM 856 O O . ASN A 1 110 ? 12.057 -4.768 -12.713 1.00 78.50 110 ASN A O 1
ATOM 860 N N . GLU A 1 111 ? 11.852 -6.173 -14.452 1.00 79.25 111 GLU A N 1
ATOM 861 C CA . GLU A 1 111 ? 11.565 -7.375 -13.667 1.00 79.25 111 GLU A CA 1
ATOM 862 C C . GLU A 1 111 ? 12.763 -7.755 -12.788 1.00 79.25 111 GLU A C 1
ATOM 864 O O . GLU A 1 111 ? 12.631 -7.862 -11.573 1.00 79.25 111 GLU A O 1
ATOM 869 N N . ARG A 1 112 ? 13.969 -7.852 -13.369 1.00 77.81 112 ARG A N 1
ATOM 870 C CA . ARG A 1 112 ? 15.195 -8.181 -12.614 1.00 77.81 112 ARG A CA 1
ATOM 871 C C . ARG A 1 112 ? 15.566 -7.140 -11.564 1.00 77.81 112 ARG A C 1
ATOM 873 O O . ARG A 1 112 ? 16.220 -7.475 -10.581 1.00 77.81 112 ARG A O 1
ATOM 880 N N . LEU A 1 113 ? 15.202 -5.881 -11.796 1.00 81.88 113 LEU A N 1
ATOM 881 C CA . LEU A 1 113 ? 15.386 -4.800 -10.829 1.00 81.88 113 LEU A CA 1
ATOM 882 C C . LEU A 1 113 ? 14.306 -4.790 -9.734 1.00 81.88 113 LEU A C 1
ATOM 884 O O . LEU A 1 113 ? 14.434 -4.006 -8.799 1.00 81.88 113 LEU A O 1
ATOM 888 N N . GLY A 1 114 ? 13.267 -5.629 -9.834 1.00 77.38 114 GLY A N 1
ATOM 889 C CA . GLY A 1 114 ? 12.158 -5.675 -8.877 1.00 77.38 114 GLY A CA 1
ATOM 890 C C . GLY A 1 114 ? 11.195 -4.489 -8.994 1.00 77.38 114 GLY A C 1
ATOM 891 O O . GLY A 1 114 ? 10.463 -4.188 -8.058 1.00 77.38 114 GLY A O 1
ATOM 892 N N . ASN A 1 115 ? 11.187 -3.788 -10.132 1.00 81.50 115 ASN A N 1
ATOM 893 C CA . ASN A 1 115 ? 10.327 -2.620 -10.348 1.00 81.50 115 ASN A CA 1
ATOM 894 C C . ASN A 1 115 ? 8.900 -2.993 -10.790 1.00 81.50 115 ASN A C 1
ATOM 896 O O . ASN A 1 115 ? 8.057 -2.106 -10.936 1.00 81.50 115 ASN A O 1
ATOM 900 N N . LEU A 1 116 ? 8.637 -4.272 -11.068 1.00 84.12 116 LEU A N 1
ATOM 901 C CA . LEU A 1 116 ? 7.350 -4.774 -11.546 1.00 84.12 116 LEU A CA 1
ATOM 902 C C . LEU A 1 116 ? 6.725 -5.692 -10.496 1.00 84.12 116 LEU A C 1
ATOM 904 O O . LEU A 1 116 ? 7.412 -6.518 -9.906 1.00 84.12 116 LEU A O 1
ATOM 908 N N . LEU A 1 117 ? 5.410 -5.569 -10.309 1.00 82.88 117 LEU A N 1
ATOM 909 C CA . LEU A 1 117 ? 4.611 -6.445 -9.455 1.00 82.88 117 LEU A CA 1
ATOM 910 C C . LEU A 1 117 ? 3.436 -7.016 -10.260 1.00 82.88 117 LEU A C 1
ATOM 912 O O . LEU A 1 117 ? 2.798 -6.260 -11.003 1.00 82.88 117 LEU A O 1
ATOM 916 N N . PRO A 1 118 ? 3.113 -8.315 -10.115 1.00 83.69 118 PRO A N 1
ATOM 917 C CA . PRO A 1 118 ? 1.928 -8.889 -10.735 1.00 83.69 118 PRO A CA 1
ATOM 918 C C . PRO A 1 118 ? 0.656 -8.187 -10.248 1.00 83.69 118 PRO A C 1
ATOM 920 O O . PRO A 1 118 ? 0.457 -7.980 -9.054 1.00 83.69 118 PRO A O 1
ATOM 923 N N . VAL A 1 119 ? -0.265 -7.871 -11.159 1.00 86.50 119 VAL A N 1
ATOM 924 C CA . VAL A 1 119 ? -1.529 -7.207 -10.785 1.00 86.50 119 VAL A CA 1
ATOM 925 C C . VAL A 1 119 ? -2.334 -8.065 -9.802 1.00 86.50 119 VAL A C 1
ATOM 927 O O . VAL A 1 119 ? -2.796 -7.562 -8.780 1.00 86.50 119 VAL A O 1
ATOM 930 N N . LYS A 1 120 ? -2.416 -9.381 -10.050 1.00 85.31 120 LYS A N 1
ATOM 931 C CA . LYS A 1 120 ? -3.134 -10.340 -9.192 1.00 85.31 120 LYS A CA 1
ATOM 932 C C . LYS A 1 120 ? -2.603 -10.361 -7.750 1.00 85.31 120 LYS A C 1
ATOM 934 O O . LYS A 1 120 ? -3.391 -10.509 -6.817 1.00 85.31 120 LYS A O 1
ATOM 939 N N . SER A 1 121 ? -1.289 -10.214 -7.544 1.00 85.44 121 SER A N 1
ATOM 940 C CA . SER A 1 121 ? -0.712 -10.220 -6.192 1.00 85.44 121 SER A CA 1
ATOM 941 C C . SER A 1 121 ? -1.071 -8.943 -5.432 1.00 85.44 121 SER A C 1
ATOM 943 O O . SER A 1 121 ? -1.458 -9.012 -4.264 1.00 85.44 121 SER A O 1
ATOM 945 N N . VAL A 1 122 ? -1.046 -7.792 -6.113 1.00 88.69 122 VAL A N 1
ATOM 946 C CA . VAL A 1 122 ? -1.486 -6.509 -5.550 1.00 88.69 122 VAL A CA 1
ATOM 947 C C . VAL A 1 122 ? -2.973 -6.551 -5.199 1.00 88.69 122 VAL A C 1
ATOM 949 O O . VAL A 1 122 ? -3.346 -6.169 -4.092 1.00 88.69 122 VAL A O 1
ATOM 952 N N . GLU A 1 123 ? -3.823 -7.063 -6.091 1.00 90.38 123 GLU A N 1
ATOM 953 C CA . GLU A 1 123 ? -5.262 -7.213 -5.839 1.00 90.38 123 GLU A CA 1
ATOM 954 C C . GLU A 1 123 ? -5.533 -8.071 -4.598 1.00 90.38 123 GLU A C 1
ATOM 956 O O . GLU A 1 123 ? -6.285 -7.666 -3.708 1.00 90.38 123 GLU A O 1
ATOM 961 N N . LEU A 1 124 ? -4.875 -9.226 -4.488 1.00 89.69 124 LEU A N 1
ATOM 962 C CA . LEU A 1 124 ? -5.040 -10.132 -3.354 1.00 89.69 124 LEU A CA 1
ATOM 963 C C . LEU A 1 124 ? -4.550 -9.506 -2.038 1.00 89.69 124 LEU A C 1
ATOM 965 O O . LEU A 1 124 ? -5.222 -9.626 -1.010 1.00 89.69 124 LEU A O 1
ATOM 969 N N . ALA A 1 125 ? -3.425 -8.789 -2.065 1.00 90.25 125 ALA A N 1
ATOM 970 C CA . ALA A 1 125 ? -2.926 -8.035 -0.917 1.00 90.25 125 ALA A CA 1
ATOM 971 C C . ALA A 1 125 ? -3.904 -6.923 -0.494 1.00 90.25 125 ALA A C 1
ATOM 973 O O . ALA A 1 125 ? -4.190 -6.761 0.696 1.00 90.25 125 ALA A O 1
ATOM 974 N N . MET A 1 126 ? -4.481 -6.195 -1.456 1.00 92.12 126 MET A N 1
ATOM 975 C CA . MET A 1 126 ? -5.483 -5.159 -1.193 1.00 92.12 126 MET A CA 1
ATOM 976 C C . MET A 1 126 ? -6.766 -5.733 -0.587 1.00 92.12 126 MET A C 1
ATOM 978 O O . MET A 1 126 ? -7.299 -5.145 0.356 1.00 92.12 126 MET A O 1
ATOM 982 N N . VAL A 1 127 ? -7.248 -6.881 -1.074 1.00 94.81 127 VAL A N 1
ATOM 983 C CA . VAL A 1 127 ? -8.421 -7.563 -0.501 1.00 94.81 127 VAL A CA 1
ATOM 984 C C . VAL A 1 127 ? -8.146 -7.970 0.944 1.00 94.81 127 VAL A C 1
ATOM 986 O O . VAL A 1 127 ? -8.914 -7.600 1.833 1.00 94.81 127 VAL A O 1
ATOM 989 N N . LYS A 1 128 ? -7.016 -8.639 1.213 1.00 92.88 128 LYS A N 1
ATOM 990 C CA . LYS A 1 128 ? -6.612 -9.016 2.579 1.00 92.88 128 LYS A CA 1
ATOM 991 C C . LYS A 1 128 ? -6.542 -7.802 3.514 1.00 92.88 128 LYS A C 1
ATOM 993 O O . LYS A 1 128 ? -7.019 -7.867 4.652 1.00 92.88 128 LYS A O 1
ATOM 998 N N . ALA A 1 129 ? -5.995 -6.684 3.033 1.00 93.25 129 ALA A N 1
ATOM 999 C CA . ALA A 1 129 ? -5.893 -5.442 3.799 1.00 93.25 129 ALA A CA 1
ATOM 1000 C C . ALA A 1 129 ? -7.269 -4.856 4.100 1.00 93.25 129 ALA A C 1
ATOM 1002 O O . ALA A 1 129 ? -7.574 -4.532 5.251 1.00 93.25 129 ALA A O 1
ATOM 1003 N N . GLY A 1 130 ? -8.118 -4.769 3.075 1.00 93.75 130 GLY A N 1
ATOM 1004 C CA . GLY A 1 130 ? -9.489 -4.293 3.192 1.00 93.75 130 GLY A CA 1
ATOM 1005 C C . GLY A 1 130 ? -10.287 -5.111 4.201 1.00 93.75 130 GLY A C 1
ATOM 1006 O O . GLY A 1 130 ? -10.925 -4.542 5.086 1.00 93.75 130 GLY A O 1
ATOM 1007 N N . GLU A 1 131 ? -10.191 -6.439 4.147 1.00 95.31 131 GLU A N 1
ATOM 1008 C CA . GLU A 1 131 ? -10.863 -7.313 5.105 1.00 95.31 131 GLU A CA 1
ATOM 1009 C C . GLU A 1 131 ? -10.414 -7.070 6.550 1.00 95.31 131 GLU A C 1
ATOM 1011 O O . GLU A 1 131 ? -11.247 -7.008 7.454 1.00 95.31 131 GLU A O 1
ATOM 1016 N N . ALA A 1 132 ? -9.110 -6.922 6.798 1.00 92.62 132 ALA A N 1
ATOM 1017 C CA . ALA A 1 132 ? -8.591 -6.664 8.141 1.00 92.62 132 ALA A CA 1
ATOM 1018 C C . ALA A 1 132 ? -9.079 -5.314 8.703 1.00 92.62 132 ALA A C 1
ATOM 1020 O O . ALA A 1 132 ? -9.436 -5.212 9.885 1.00 92.62 132 ALA A O 1
ATOM 1021 N N . ILE A 1 133 ? -9.164 -4.295 7.845 1.00 93.50 133 ILE A N 1
ATOM 1022 C CA . ILE A 1 133 ? -9.709 -2.979 8.194 1.00 93.50 133 ILE A CA 1
ATOM 1023 C C . ILE A 1 133 ? -11.209 -3.086 8.500 1.00 93.50 133 ILE A C 1
ATOM 1025 O O . ILE A 1 133 ? -11.654 -2.630 9.555 1.00 93.50 133 ILE A O 1
ATOM 1029 N N . VAL A 1 134 ? -11.989 -3.738 7.633 1.00 95.56 134 VAL A N 1
ATOM 1030 C CA . VAL A 1 134 ? -13.438 -3.922 7.825 1.00 95.56 134 VAL A CA 1
ATOM 1031 C C . VAL A 1 134 ? -13.729 -4.727 9.090 1.00 95.56 134 VAL A C 1
ATOM 1033 O O . VAL A 1 134 ? -14.601 -4.337 9.865 1.00 95.56 134 VAL A O 1
ATOM 1036 N N . ARG A 1 135 ? -12.963 -5.791 9.370 1.00 94.12 135 ARG A N 1
ATOM 1037 C CA . ARG A 1 135 ? -13.064 -6.547 10.630 1.00 94.12 135 ARG A CA 1
ATOM 1038 C C . ARG A 1 135 ? -12.844 -5.648 11.847 1.00 94.12 135 ARG A C 1
ATOM 1040 O O . ARG A 1 135 ? -13.591 -5.751 12.816 1.00 94.12 135 ARG A O 1
ATOM 1047 N N . SER A 1 136 ? -11.874 -4.735 11.788 1.00 91.38 136 SER A N 1
ATOM 1048 C CA . SER A 1 136 ? -11.608 -3.782 12.875 1.00 91.38 136 SER A CA 1
ATOM 1049 C C . SER A 1 136 ? -12.760 -2.793 13.082 1.00 91.38 136 SER A C 1
ATOM 1051 O O . SER A 1 136 ? -13.107 -2.487 14.221 1.00 91.38 136 SER A O 1
ATOM 1053 N N . LEU A 1 137 ? -13.392 -2.328 12.000 1.00 91.44 137 LEU A N 1
ATOM 1054 C CA . LEU A 1 137 ? -14.576 -1.462 12.062 1.00 91.44 137 LEU A CA 1
ATOM 1055 C C . LEU A 1 137 ? -15.823 -2.211 12.558 1.00 91.44 137 LEU A C 1
ATOM 1057 O O . LEU A 1 137 ? -16.622 -1.657 13.310 1.00 91.44 137 LEU A O 1
ATOM 1061 N N . GLY A 1 138 ? -15.974 -3.488 12.205 1.00 92.19 138 GLY A N 1
ATOM 1062 C CA . GLY A 1 138 ? -17.069 -4.337 12.683 1.00 92.19 138 GLY A CA 1
ATOM 1063 C C . GLY A 1 138 ? -17.069 -4.549 14.202 1.00 92.19 138 GLY A C 1
ATOM 1064 O O . GLY A 1 138 ? -18.101 -4.880 14.780 1.00 92.19 138 GLY A O 1
ATOM 1065 N N . GLN A 1 139 ? -15.940 -4.303 14.873 1.00 90.81 139 GLN A N 1
ATOM 1066 C CA . GLN A 1 139 ? -15.807 -4.420 16.326 1.00 90.81 139 GLN A CA 1
ATOM 1067 C C . GLN A 1 139 ? -16.300 -3.186 17.098 1.00 90.81 139 GLN A C 1
ATOM 1069 O O . GLN A 1 139 ? -16.161 -3.150 18.312 1.00 90.81 139 GLN A O 1
ATOM 1074 N N . LEU A 1 140 ? -16.915 -2.181 16.463 1.00 90.69 140 LEU A N 1
ATOM 1075 C CA . LEU A 1 140 ? -17.365 -0.962 17.159 1.00 90.69 140 LEU A CA 1
ATOM 1076 C C . LEU A 1 140 ? -18.255 -1.226 18.387 1.00 90.69 140 LEU A C 1
ATOM 1078 O O . LEU A 1 140 ? -18.158 -0.517 19.390 1.00 90.69 140 LEU A O 1
ATOM 1082 N N . ALA A 1 141 ? -19.086 -2.270 18.339 1.00 93.31 141 ALA A N 1
ATOM 1083 C CA . ALA A 1 141 ? -19.952 -2.649 19.452 1.00 93.31 141 ALA A CA 1
ATOM 1084 C C . ALA A 1 141 ? -19.176 -3.020 20.731 1.00 93.31 141 ALA A C 1
ATOM 1086 O O . ALA A 1 141 ? -19.709 -2.866 21.830 1.00 93.31 141 ALA A O 1
ATOM 1087 N N . THR A 1 142 ? -17.909 -3.444 20.631 1.00 95.50 142 THR A N 1
ATOM 1088 C CA . THR A 1 142 ? -17.094 -3.787 21.808 1.00 95.50 142 THR A CA 1
ATOM 1089 C C . THR A 1 142 ? -16.775 -2.573 22.675 1.00 95.50 142 THR A C 1
ATOM 1091 O O . THR A 1 142 ? -16.479 -2.733 23.854 1.00 95.50 142 THR A O 1
ATOM 1094 N N . PHE A 1 143 ? -16.856 -1.358 22.124 1.00 95.44 143 PHE A N 1
ATOM 1095 C CA . PHE A 1 143 ? -16.631 -0.117 22.869 1.00 95.44 143 PHE A CA 1
ATOM 1096 C C . PHE A 1 143 ? -17.877 0.379 23.615 1.00 95.44 143 PHE A C 1
ATOM 1098 O O . PHE A 1 143 ? -17.808 1.388 24.315 1.00 95.44 143 PHE A O 1
ATOM 1105 N N . ALA A 1 144 ? -19.024 -0.298 23.488 1.00 96.12 144 ALA A N 1
ATOM 1106 C CA . ALA A 1 144 ? -20.266 0.139 24.121 1.00 96.12 144 ALA A CA 1
ATOM 1107 C C . ALA A 1 144 ? -20.157 0.321 25.654 1.00 96.12 144 ALA A C 1
ATOM 1109 O O . ALA A 1 144 ? -20.608 1.360 26.136 1.00 96.12 144 ALA A O 1
ATOM 1110 N N . PRO A 1 145 ? -19.534 -0.585 26.439 1.00 96.94 145 PRO A N 1
ATOM 1111 C CA . PRO A 1 145 ? -19.405 -0.403 27.892 1.00 96.94 145 PRO A CA 1
ATOM 1112 C C . PRO A 1 145 ? -18.584 0.838 28.273 1.00 96.94 145 PRO A C 1
ATOM 1114 O O . PRO A 1 145 ? -18.956 1.596 29.175 1.00 96.94 145 PRO A O 1
ATOM 1117 N N . ASP A 1 146 ? -17.499 1.078 27.543 1.00 96.25 146 ASP A N 1
ATOM 1118 C CA . ASP A 1 146 ? -16.617 2.229 27.719 1.00 96.25 146 ASP A CA 1
ATOM 1119 C C . ASP A 1 146 ? -17.333 3.542 27.393 1.00 96.25 146 ASP A C 1
ATOM 1121 O O . ASP A 1 146 ? -17.236 4.518 28.140 1.00 96.25 146 ASP A O 1
ATOM 1125 N N . LEU A 1 147 ? -18.095 3.560 26.297 1.00 96.25 147 LEU A N 1
ATOM 1126 C CA . LEU A 1 147 ? -18.902 4.710 25.897 1.00 96.25 147 LEU A CA 1
ATOM 1127 C C . LEU A 1 147 ? -20.019 4.992 26.904 1.00 96.25 147 LEU A C 1
ATOM 1129 O O . LEU A 1 147 ? -20.241 6.149 27.248 1.00 96.25 147 LEU A O 1
ATOM 1133 N N . MET A 1 148 ? -20.680 3.955 27.425 1.00 97.06 148 MET A N 1
ATOM 1134 C CA . MET A 1 148 ? -21.696 4.091 28.475 1.00 97.06 148 MET A CA 1
ATOM 1135 C C . MET A 1 148 ? -21.104 4.636 29.777 1.00 97.06 148 MET A C 1
ATOM 1137 O O . MET A 1 148 ? -21.756 5.412 30.474 1.00 97.06 148 MET A O 1
ATOM 1141 N N . THR A 1 149 ? -19.872 4.255 30.109 1.00 97.25 149 THR A N 1
ATOM 1142 C CA . THR A 1 149 ? -19.159 4.779 31.281 1.00 97.25 149 THR A CA 1
ATOM 1143 C C . THR A 1 149 ? -18.794 6.247 31.079 1.00 97.25 149 THR A C 1
ATOM 1145 O O . THR A 1 149 ? -19.149 7.082 31.907 1.00 97.25 149 THR A O 1
ATOM 1148 N N . ALA A 1 150 ? -18.199 6.588 29.934 1.00 96.88 150 ALA A N 1
ATOM 1149 C CA . ALA A 1 150 ? -17.860 7.966 29.592 1.00 96.88 150 ALA A CA 1
ATOM 1150 C C . ALA A 1 150 ? -19.102 8.872 29.496 1.00 96.88 150 ALA A C 1
ATOM 1152 O O . ALA A 1 150 ? -19.044 10.043 29.860 1.00 96.88 150 ALA A O 1
ATOM 1153 N N . ALA A 1 151 ? -20.245 8.339 29.056 1.00 96.75 151 ALA A N 1
ATOM 1154 C CA . ALA A 1 151 ? -21.501 9.080 28.999 1.00 96.75 151 ALA A CA 1
ATOM 1155 C C . ALA A 1 151 ? -22.014 9.488 30.392 1.00 96.75 151 ALA A C 1
ATOM 1157 O O . ALA A 1 151 ? -22.577 10.573 30.531 1.00 96.75 151 ALA A O 1
ATOM 1158 N N . LYS A 1 152 ? -21.783 8.673 31.433 1.00 97.50 152 LYS A N 1
ATOM 1159 C CA . LYS A 1 152 ? -22.155 9.016 32.822 1.00 97.50 152 LYS A CA 1
ATOM 1160 C C . LYS A 1 152 ? -21.356 10.199 33.372 1.00 97.50 152 LYS A C 1
ATOM 1162 O O . LYS A 1 152 ? -21.872 10.942 34.198 1.00 97.50 152 LYS A O 1
ATOM 1167 N N . GLU A 1 153 ? -20.122 10.383 32.909 1.00 95.94 153 GLU A N 1
ATOM 1168 C CA . GLU A 1 153 ? -19.254 11.514 33.272 1.00 95.94 153 GLU A CA 1
ATOM 1169 C C . GLU A 1 153 ? -19.587 12.803 32.497 1.00 95.94 153 GLU A C 1
ATOM 1171 O O . GLU A 1 153 ? -19.076 13.878 32.814 1.00 95.94 153 GLU A O 1
ATOM 1176 N N . GLY A 1 154 ? -20.453 12.707 31.485 1.00 96.75 154 GLY A N 1
ATOM 1177 C CA . GLY A 1 154 ? -20.917 13.822 30.669 1.00 96.75 154 GLY A CA 1
ATOM 1178 C C . GLY A 1 154 ? -20.241 13.927 29.300 1.00 96.75 154 GLY A C 1
ATOM 1179 O O . GLY A 1 154 ? -19.294 13.217 28.954 1.00 96.75 154 GLY A O 1
ATOM 1180 N N . GLU A 1 155 ? -20.742 14.862 28.493 1.00 97.12 155 GLU A N 1
ATOM 1181 C CA . GLU A 1 155 ? -20.338 15.041 27.095 1.00 97.12 155 GLU A CA 1
ATOM 1182 C C . GLU A 1 155 ? -18.812 15.177 26.878 1.00 97.12 155 GLU A C 1
ATOM 1184 O O . GLU A 1 155 ? -18.290 14.542 25.953 1.00 97.12 155 GLU A O 1
ATOM 1189 N N . PRO A 1 156 ? -18.048 15.936 27.696 1.00 97.69 156 PRO A N 1
ATOM 1190 C CA . PRO A 1 156 ? -16.607 16.072 27.485 1.00 97.69 156 PRO A CA 1
ATOM 1191 C C . PRO A 1 156 ? -15.854 14.740 27.596 1.00 97.69 156 PRO A C 1
ATOM 1193 O O . PRO A 1 156 ? -14.922 14.489 26.829 1.00 97.69 156 PRO A O 1
ATOM 1196 N N . ALA A 1 157 ? -16.256 13.868 28.524 1.00 97.00 157 ALA A N 1
ATOM 1197 C CA . ALA A 1 157 ? -15.658 12.548 28.688 1.00 97.00 157 ALA A CA 1
ATOM 1198 C C . ALA A 1 157 ? -15.981 11.640 27.495 1.00 97.00 157 ALA A C 1
ATOM 1200 O O . ALA A 1 157 ? -15.073 11.028 26.927 1.00 97.00 157 ALA A O 1
ATOM 1201 N N . MET A 1 158 ? -17.234 11.644 27.033 1.00 97.12 158 MET A N 1
ATOM 1202 C CA . MET A 1 158 ? -17.651 10.889 25.849 1.00 97.12 158 MET A CA 1
ATOM 1203 C C . MET A 1 158 ? -16.884 11.314 24.587 1.00 97.12 158 MET A C 1
ATOM 1205 O O . MET A 1 158 ? -16.382 10.461 23.855 1.00 97.12 158 MET A O 1
ATOM 1209 N N . ARG A 1 159 ? -16.706 12.624 24.354 1.00 97.19 159 ARG A N 1
ATOM 1210 C CA . ARG A 1 159 ? -15.915 13.136 23.218 1.00 97.19 159 ARG A CA 1
ATOM 1211 C C . ARG A 1 159 ? -14.456 12.682 23.270 1.00 97.19 159 ARG A C 1
ATOM 1213 O O . ARG A 1 159 ? -13.899 12.325 22.234 1.00 97.19 159 ARG A O 1
ATOM 1220 N N . ARG A 1 160 ? -13.829 12.685 24.454 1.00 97.88 160 ARG A N 1
ATOM 1221 C CA . ARG A 1 160 ? -12.460 12.163 24.625 1.00 97.88 160 ARG A CA 1
ATOM 1222 C C . ARG A 1 160 ? -12.394 10.679 24.272 1.00 97.88 160 ARG A C 1
ATOM 1224 O O . ARG A 1 160 ? -11.506 10.287 23.519 1.00 97.88 160 ARG A O 1
ATOM 1231 N N . LYS A 1 161 ? -13.361 9.885 24.743 1.00 97.56 161 LYS A N 1
ATOM 1232 C CA . LYS A 1 161 ? -13.393 8.442 24.481 1.00 97.56 161 LYS A CA 1
ATOM 1233 C C . LYS A 1 161 ? -13.611 8.117 23.002 1.00 97.56 161 LYS A C 1
ATOM 1235 O O . LYS A 1 161 ? -12.938 7.247 22.466 1.00 97.56 161 LYS A O 1
ATOM 1240 N N . LEU A 1 162 ? -14.473 8.865 22.312 1.00 96.38 162 LEU A N 1
ATOM 1241 C CA . LEU A 1 162 ? -14.666 8.723 20.864 1.00 96.38 162 LEU A CA 1
ATOM 1242 C C . LEU A 1 162 ? -13.379 8.990 20.072 1.00 96.38 162 LEU A C 1
ATOM 1244 O O . LEU A 1 162 ? -13.057 8.220 19.171 1.00 96.38 162 LEU A O 1
ATOM 1248 N N . ARG A 1 163 ? -12.611 10.027 20.433 1.00 97.94 163 ARG A N 1
ATOM 1249 C CA . ARG A 1 163 ? -11.308 10.302 19.797 1.00 97.94 163 ARG A CA 1
ATOM 1250 C C . ARG A 1 163 ? -10.293 9.195 20.065 1.00 97.94 163 ARG A C 1
ATOM 1252 O O . ARG A 1 163 ? -9.525 8.839 19.180 1.00 97.94 163 ARG A O 1
ATOM 1259 N N . GLU A 1 164 ? -10.284 8.639 21.272 1.00 97.06 164 GLU A N 1
ATOM 1260 C CA . GLU A 1 164 ? -9.420 7.503 21.605 1.00 97.06 164 GLU A CA 1
ATOM 1261 C C . GLU A 1 164 ? -9.737 6.286 20.721 1.00 97.06 164 GLU A C 1
ATOM 1263 O O . GLU A 1 164 ? -8.829 5.709 20.123 1.00 97.06 164 GLU A O 1
ATOM 1268 N N . ILE A 1 165 ? -11.025 5.958 20.562 1.00 96.00 165 ILE A N 1
ATOM 1269 C CA . ILE A 1 165 ? -11.492 4.875 19.683 1.00 96.00 165 ILE A CA 1
ATOM 1270 C C . ILE A 1 165 ? -11.110 5.156 18.224 1.00 96.00 165 ILE A C 1
ATOM 1272 O O . ILE A 1 165 ? -10.579 4.278 17.547 1.00 96.00 165 ILE A O 1
ATOM 1276 N N . GLU A 1 166 ? -11.317 6.382 17.740 1.00 95.81 166 GLU A N 1
ATOM 1277 C CA . GLU A 1 166 ? -10.908 6.818 16.399 1.00 95.81 166 GLU A CA 1
ATOM 1278 C C . GLU A 1 166 ? -9.404 6.591 16.166 1.00 95.81 166 GLU A C 1
ATOM 1280 O O . GLU A 1 166 ? -9.007 6.009 15.152 1.00 95.81 166 GLU A O 1
ATOM 1285 N N . HIS A 1 167 ? -8.555 6.999 17.113 1.00 96.69 167 HIS A N 1
ATOM 1286 C CA . HIS A 1 167 ? -7.111 6.777 17.036 1.00 96.69 167 HIS A CA 1
ATOM 1287 C C . HIS A 1 167 ? -6.746 5.291 17.071 1.00 96.69 167 HIS A C 1
ATOM 1289 O O . HIS A 1 167 ? -5.874 4.860 16.313 1.00 96.69 167 HIS A O 1
ATOM 1295 N N . GLN A 1 168 ? -7.419 4.501 17.908 1.00 95.31 168 GLN A N 1
ATOM 1296 C CA . GLN A 1 168 ? -7.197 3.062 17.994 1.00 95.31 168 GLN A CA 1
ATOM 1297 C C . GLN A 1 168 ? -7.565 2.354 16.683 1.00 95.31 168 GLN A C 1
ATOM 1299 O O . GLN A 1 168 ? -6.797 1.518 16.209 1.00 95.31 168 GLN A O 1
ATOM 1304 N N . LEU A 1 169 ? -8.694 2.709 16.064 1.00 94.50 169 LEU A N 1
ATOM 1305 C CA . LEU A 1 169 ? -9.120 2.149 14.778 1.00 94.50 169 LEU A CA 1
ATOM 1306 C C . LEU A 1 169 ? -8.157 2.522 13.649 1.00 94.50 169 LEU A C 1
ATOM 1308 O O . LEU A 1 169 ? -7.774 1.656 12.864 1.00 94.50 169 LEU A O 1
ATOM 1312 N N . ARG A 1 170 ? -7.699 3.781 13.600 1.00 95.00 170 ARG A N 1
ATOM 1313 C CA . ARG A 1 170 ? -6.671 4.211 12.637 1.00 95.00 170 ARG A CA 1
ATOM 1314 C C . ARG A 1 170 ? -5.366 3.444 12.808 1.00 95.00 170 ARG A C 1
ATOM 1316 O O . ARG A 1 170 ? -4.762 3.053 11.813 1.00 95.00 170 ARG A O 1
ATOM 1323 N N . ARG A 1 171 ? -4.940 3.207 14.053 1.00 96.12 171 ARG A N 1
ATOM 1324 C CA . ARG A 1 171 ? -3.728 2.432 14.338 1.00 96.12 171 ARG A CA 1
ATOM 1325 C C . ARG A 1 171 ? -3.872 0.985 13.867 1.00 96.12 171 ARG A C 1
ATOM 1327 O O . ARG A 1 171 ? -3.016 0.533 13.120 1.00 96.12 171 ARG A O 1
ATOM 1334 N N . LYS A 1 172 ? -4.977 0.312 14.205 1.00 93.62 172 LYS A N 1
ATOM 1335 C CA . LYS A 1 172 ? -5.259 -1.061 13.748 1.00 93.62 172 LYS A CA 1
ATOM 1336 C C . LYS A 1 172 ? -5.269 -1.178 12.220 1.00 93.62 172 LYS A C 1
ATOM 1338 O O . LYS A 1 172 ? -4.729 -2.133 11.673 1.00 93.62 172 LYS A O 1
ATOM 1343 N N . ALA A 1 173 ? -5.847 -0.196 11.525 1.00 92.94 173 ALA A N 1
ATOM 1344 C CA . ALA A 1 173 ? -5.827 -0.160 10.064 1.00 92.94 173 ALA A CA 1
ATOM 1345 C C . ALA A 1 173 ? -4.398 -0.027 9.505 1.00 92.94 173 ALA A C 1
ATOM 1347 O O . ALA A 1 173 ? -4.032 -0.741 8.574 1.00 92.94 173 ALA A O 1
ATOM 1348 N N . GLY A 1 174 ? -3.572 0.845 10.093 1.00 94.25 174 GLY A N 1
ATOM 1349 C CA . GLY A 1 174 ? -2.162 0.985 9.714 1.00 94.25 174 GLY A CA 1
ATOM 1350 C C . GLY A 1 174 ? -1.326 -0.266 10.009 1.00 94.25 174 GLY A C 1
ATOM 1351 O O . GLY A 1 174 ? -0.500 -0.662 9.189 1.00 94.25 174 GLY A O 1
ATOM 1352 N N . GLU A 1 175 ? -1.566 -0.920 11.146 1.00 93.88 175 GLU A N 1
ATOM 1353 C CA . GLU A 1 175 ? -0.928 -2.190 11.515 1.00 93.88 175 GLU A CA 1
ATOM 1354 C C . GLU A 1 175 ? -1.273 -3.299 10.515 1.00 93.88 175 GLU A C 1
ATOM 1356 O O . GLU A 1 175 ? -0.375 -4.005 10.067 1.00 93.88 175 GLU A O 1
ATOM 1361 N N . ALA A 1 176 ? -2.538 -3.403 10.092 1.00 91.75 176 ALA A N 1
ATOM 1362 C CA . ALA A 1 176 ? -2.960 -4.366 9.076 1.00 91.75 176 ALA A CA 1
ATOM 1363 C C . ALA A 1 176 ? -2.248 -4.153 7.729 1.00 91.75 176 ALA A C 1
ATOM 1365 O O . ALA A 1 176 ? -1.781 -5.111 7.117 1.00 91.75 176 ALA A O 1
ATOM 1366 N N . LEU A 1 177 ? -2.112 -2.897 7.288 1.00 93.38 177 LEU A N 1
ATOM 1367 C CA . LEU A 1 177 ? -1.366 -2.564 6.069 1.00 93.38 177 LEU A CA 1
ATOM 1368 C C . LEU A 1 177 ? 0.126 -2.894 6.203 1.00 93.38 177 LEU A C 1
ATOM 1370 O O . LEU A 1 177 ? 0.735 -3.408 5.269 1.00 93.38 177 LEU A O 1
ATOM 1374 N N . THR A 1 178 ? 0.709 -2.632 7.373 1.00 94.50 178 THR A N 1
ATOM 1375 C CA . THR A 1 178 ? 2.127 -2.911 7.647 1.00 94.50 178 THR A CA 1
ATOM 1376 C C . THR A 1 178 ? 2.405 -4.412 7.690 1.00 94.50 178 THR A C 1
ATOM 1378 O O . THR A 1 178 ? 3.439 -4.850 7.194 1.00 94.50 178 THR A O 1
ATOM 1381 N N . LEU A 1 179 ? 1.483 -5.198 8.252 1.00 91.94 179 LEU A N 1
ATOM 1382 C CA . LEU A 1 179 ? 1.575 -6.654 8.286 1.00 91.94 179 LEU A CA 1
ATOM 1383 C C . LEU A 1 179 ? 1.600 -7.230 6.870 1.00 91.94 179 LEU A C 1
ATOM 1385 O O . LEU A 1 179 ? 2.510 -7.981 6.542 1.00 91.94 179 LEU A O 1
ATOM 1389 N N . ILE A 1 180 ? 0.674 -6.802 6.012 1.00 92.25 180 ILE A N 1
ATOM 1390 C CA . ILE A 1 180 ? 0.593 -7.270 4.621 1.00 92.25 180 ILE A CA 1
ATOM 1391 C C . ILE A 1 180 ? 1.807 -6.818 3.808 1.00 92.25 180 ILE A C 1
ATOM 1393 O O . ILE A 1 180 ? 2.324 -7.579 2.999 1.00 92.25 180 ILE A O 1
ATOM 1397 N N . ALA A 1 181 ? 2.325 -5.614 4.059 1.00 89.88 181 ALA A N 1
ATOM 1398 C CA . ALA A 1 181 ? 3.592 -5.176 3.474 1.00 89.88 181 ALA A CA 1
ATOM 1399 C C . ALA A 1 181 ? 4.804 -5.984 3.989 1.00 89.88 181 ALA A C 1
ATOM 1401 O O . ALA A 1 181 ? 5.843 -6.044 3.333 1.00 89.88 181 ALA A O 1
ATOM 1402 N N . GLY A 1 182 ? 4.719 -6.566 5.187 1.00 89.31 182 GLY A N 1
ATOM 1403 C CA . GLY A 1 182 ? 5.694 -7.526 5.702 1.00 89.31 182 GLY A CA 1
ATOM 1404 C C . GLY A 1 182 ? 5.595 -8.871 4.988 1.00 89.31 182 GLY A C 1
ATOM 1405 O O . GLY A 1 182 ? 6.602 -9.347 4.478 1.00 89.31 182 GLY A O 1
ATOM 1406 N N . GLU A 1 183 ? 4.384 -9.425 4.895 1.00 87.94 183 GLU A N 1
ATOM 1407 C CA . GLU A 1 183 ? 4.093 -10.670 4.169 1.00 87.94 183 GLU A CA 1
ATOM 1408 C C . GLU A 1 183 ? 4.558 -10.582 2.710 1.00 87.94 183 GLU A C 1
ATOM 1410 O O . GLU A 1 183 ? 5.299 -11.446 2.260 1.00 87.94 183 GLU A O 1
ATOM 1415 N N . GLY A 1 184 ? 4.240 -9.486 2.011 1.00 86.00 184 GLY A N 1
ATOM 1416 C CA . GLY A 1 184 ? 4.663 -9.282 0.623 1.00 86.00 184 GLY A CA 1
ATOM 1417 C C . GLY A 1 184 ? 6.184 -9.277 0.436 1.00 86.00 184 GLY A C 1
ATOM 1418 O O . GLY A 1 184 ? 6.683 -9.868 -0.514 1.00 86.00 184 GLY A O 1
ATOM 1419 N N . ARG A 1 185 ? 6.942 -8.690 1.374 1.00 85.31 185 ARG A N 1
ATOM 1420 C CA . ARG A 1 185 ? 8.416 -8.739 1.334 1.00 85.31 185 ARG A CA 1
ATOM 1421 C C . ARG A 1 185 ? 8.950 -10.155 1.544 1.00 85.31 185 ARG A C 1
ATOM 1423 O O . ARG A 1 185 ? 9.907 -10.547 0.889 1.00 85.31 185 ARG A O 1
ATOM 1430 N N . SER A 1 186 ? 8.337 -10.928 2.437 1.00 84.06 186 SER A N 1
ATOM 1431 C CA . SER A 1 186 ? 8.710 -12.332 2.640 1.00 84.06 186 SER A CA 1
ATOM 1432 C C . SER A 1 186 ? 8.369 -13.205 1.427 1.00 84.06 186 SER A C 1
ATOM 1434 O O . SER A 1 186 ? 9.142 -14.097 1.074 1.00 84.06 186 SER A O 1
ATOM 1436 N N . ASP A 1 187 ? 7.252 -12.930 0.754 1.00 83.12 187 ASP A N 1
ATOM 1437 C CA . ASP A 1 187 ? 6.865 -13.616 -0.482 1.00 83.12 187 ASP A CA 1
ATOM 1438 C C . ASP A 1 187 ? 7.848 -13.301 -1.630 1.00 83.12 187 ASP A C 1
ATOM 1440 O O . ASP A 1 187 ? 8.232 -14.203 -2.376 1.00 83.12 187 ASP A O 1
ATOM 1444 N N . GLU A 1 188 ? 8.333 -12.057 -1.730 1.00 77.50 188 GLU A N 1
ATOM 1445 C CA . GLU A 1 188 ? 9.393 -11.663 -2.674 1.00 77.50 188 GLU A CA 1
ATOM 1446 C C . GLU A 1 188 ? 10.726 -12.376 -2.384 1.00 77.50 188 GLU A C 1
ATOM 1448 O O . GLU A 1 188 ? 11.348 -12.922 -3.295 1.00 77.50 188 GLU A O 1
ATOM 1453 N N . GLU A 1 189 ? 11.156 -12.428 -1.119 1.00 78.88 189 GLU A N 1
ATOM 1454 C CA . GLU A 1 189 ? 12.402 -13.099 -0.710 1.00 78.88 189 GLU A CA 1
ATOM 1455 C C . GLU A 1 189 ? 12.380 -14.613 -0.973 1.00 78.88 189 GLU A C 1
ATOM 1457 O O . GLU A 1 189 ? 13.420 -15.219 -1.239 1.00 78.88 189 GLU A O 1
ATOM 1462 N N . THR A 1 190 ? 11.200 -15.231 -0.908 1.00 80.69 190 THR A N 1
ATOM 1463 C CA . THR A 1 190 ? 11.012 -16.669 -1.150 1.00 80.69 190 THR A CA 1
ATOM 1464 C C . THR A 1 190 ? 10.719 -17.009 -2.613 1.00 80.69 190 THR A C 1
ATOM 1466 O O . THR A 1 190 ? 10.665 -18.191 -2.958 1.00 80.69 190 THR A O 1
ATOM 1469 N N . GLY A 1 191 ? 10.581 -16.001 -3.482 1.00 70.50 191 GLY A N 1
ATOM 1470 C CA . GLY A 1 191 ? 10.280 -16.178 -4.903 1.00 70.50 191 GLY A CA 1
ATOM 1471 C C . GLY A 1 191 ? 8.861 -16.689 -5.172 1.00 70.50 191 GLY A C 1
ATOM 1472 O O . GLY A 1 191 ? 8.627 -17.318 -6.200 1.00 70.50 191 GLY A O 1
ATOM 1473 N N . ALA A 1 192 ? 7.922 -16.458 -4.249 1.00 66.06 192 ALA A N 1
ATOM 1474 C CA . ALA A 1 192 ? 6.539 -16.925 -4.357 1.00 66.06 192 ALA A CA 1
ATOM 1475 C C . ALA A 1 192 ? 5.676 -16.070 -5.310 1.00 66.06 192 ALA A C 1
ATOM 1477 O O . ALA A 1 192 ? 4.571 -16.472 -5.680 1.00 66.06 192 ALA A O 1
ATOM 1478 N N . THR A 1 193 ? 6.159 -14.895 -5.722 1.00 64.44 193 THR A N 1
ATOM 1479 C CA . THR A 1 193 ? 5.508 -14.022 -6.706 1.00 64.44 193 THR A CA 1
ATOM 1480 C C . THR A 1 193 ? 5.785 -14.501 -8.131 1.00 64.44 193 THR A C 1
ATOM 1482 O O . THR A 1 193 ? 6.703 -14.043 -8.805 1.00 64.44 193 THR A O 1
ATOM 1485 N N . GLU A 1 194 ? 4.963 -15.435 -8.607 1.00 61.44 194 GLU A N 1
ATOM 1486 C CA . GLU A 1 194 ? 4.98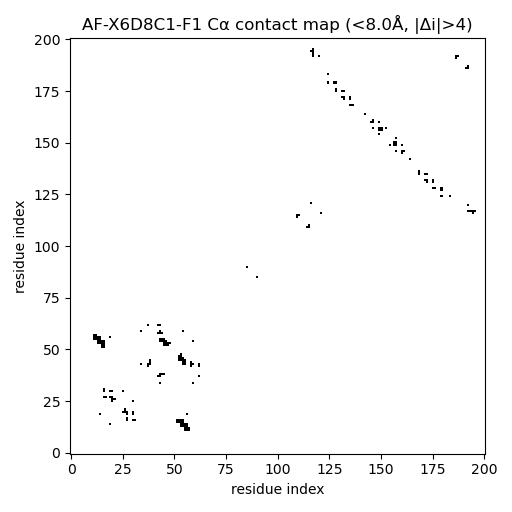1 -15.878 -10.003 1.00 61.44 194 GLU A CA 1
ATOM 1487 C C . GLU A 1 194 ? 4.382 -14.797 -10.925 1.00 61.44 194 GLU A C 1
ATOM 1489 O O . GLU A 1 194 ? 3.252 -14.333 -10.731 1.00 61.44 194 GLU A O 1
ATOM 1494 N N . PHE A 1 195 ? 5.149 -14.376 -11.934 1.00 64.31 195 PHE A N 1
ATOM 1495 C CA . PHE A 1 195 ? 4.689 -13.457 -12.973 1.00 64.31 195 PHE A CA 1
ATOM 1496 C C . PHE A 1 195 ? 3.966 -14.241 -14.075 1.00 64.31 195 PHE A C 1
ATOM 1498 O O . PHE A 1 195 ? 4.582 -14.735 -15.015 1.00 64.31 195 PHE A O 1
ATOM 1505 N N . ASP A 1 196 ? 2.641 -14.330 -13.978 1.00 58.19 196 ASP A N 1
ATOM 1506 C CA . ASP A 1 196 ? 1.790 -14.789 -15.080 1.00 58.19 196 ASP A CA 1
ATOM 1507 C C . ASP A 1 196 ? 1.660 -13.658 -16.115 1.00 58.19 196 ASP A C 1
ATOM 1509 O O . ASP A 1 196 ? 0.837 -12.749 -15.971 1.00 58.19 196 ASP A O 1
ATOM 1513 N N . LEU A 1 197 ? 2.526 -13.676 -17.132 1.00 56.41 197 LEU A N 1
ATOM 1514 C CA . LEU A 1 197 ? 2.506 -12.715 -18.243 1.00 56.41 197 LEU A CA 1
ATOM 1515 C C . LEU A 1 197 ? 1.462 -13.056 -19.319 1.00 56.41 197 LEU A C 1
ATOM 1517 O O . LEU A 1 197 ? 1.415 -12.371 -20.341 1.00 56.41 197 LEU A O 1
ATOM 1521 N N . GLY A 1 198 ? 0.604 -14.053 -19.077 1.00 49.41 198 GLY A N 1
ATOM 1522 C CA . GLY A 1 198 ? -0.306 -14.589 -20.074 1.00 49.41 198 GLY A CA 1
ATOM 1523 C C . GLY A 1 198 ? 0.471 -15.358 -21.136 1.00 49.41 198 GLY A C 1
ATOM 1524 O O . GLY A 1 198 ? 1.108 -14.770 -22.012 1.00 49.41 198 GLY A O 1
ATOM 1525 N N . ASP A 1 199 ? 0.401 -16.686 -21.081 1.00 48.25 199 ASP A N 1
ATOM 1526 C CA . ASP A 1 199 ? 0.698 -17.496 -22.259 1.00 48.25 199 ASP A CA 1
ATOM 1527 C C . ASP A 1 199 ? -0.298 -17.092 -23.356 1.00 48.25 199 ASP A C 1
ATOM 1529 O O . ASP A 1 199 ? -1.509 -17.283 -23.230 1.00 48.25 199 ASP A O 1
ATOM 1533 N N . ASN A 1 200 ? 0.215 -16.434 -24.396 1.00 46.00 200 ASN A N 1
ATOM 1534 C CA . ASN A 1 200 ? -0.568 -16.059 -25.566 1.00 46.00 200 ASN A CA 1
ATOM 1535 C C . ASN A 1 200 ? -0.795 -17.313 -26.426 1.00 46.00 200 ASN A C 1
ATOM 1537 O O . ASN A 1 200 ? 0.147 -17.772 -27.076 1.00 46.00 200 ASN A O 1
ATOM 1541 N N . ASP A 1 201 ? -2.028 -17.826 -26.431 1.00 35.69 201 ASP A N 1
ATOM 1542 C CA . ASP A 1 201 ? -2.595 -18.566 -27.573 1.00 35.69 201 ASP A CA 1
ATOM 1543 C C . ASP A 1 201 ? -2.820 -17.627 -28.777 1.00 35.69 201 ASP A C 1
ATOM 1545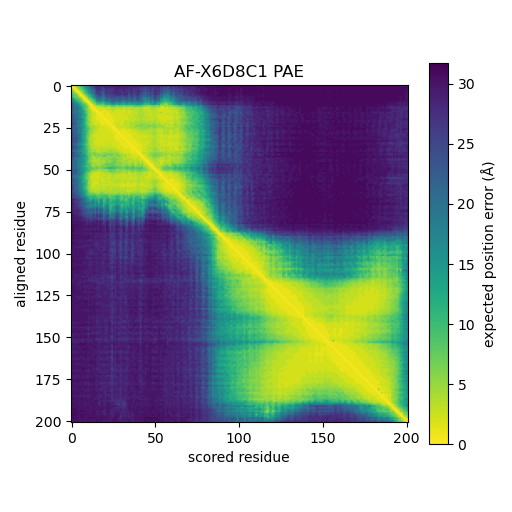 O O . ASP A 1 201 ? -3.212 -16.452 -28.563 1.00 35.69 201 ASP A O 1
#

pLDDT: mean 78.44, std 15.9, range [35.69, 97.94]

Sequence (201 aa):
MPVTSAPLMPECVWKSLSEIAVIKGVSKVAVKKRVDRYEREGLVTTRRHGRERLVDLAAYDKAVGVAGDAFREQAAETQKSDRTEPPSAMRDAQTEKAQWEARRSALDVNERLGNLLPVKSVELAMVKAGEAIVRSLGQLATFAPDLMTAAKEGEPAMRRKLREIEHQLRRKAGEALTLIAGEGRSDEETGATEFDLGDND

Foldseek 3Di:
DDDPDDDDDDDQPWDFLVVLCVVVVHDSVVSVVLQVVCVVVVQWDWDDDPPTIITRSVSSVVSCVVVVVVVVVVVVVVVVPPDPDDPVVVVVVVVVVVVVVVVVVVVVVCVVVVVDAAPVLVVVLVVQLVVQLVVLVVCPVVCVVVLVVLVVVPDVSNVVSVVVSVVVSVVSSVVSNVVSVVVVVVCVVVVVRDHCPDPDD